Protein AF-0000000084977795 (afdb_homodimer)

Foldseek 3Di:
DPPVVVLVVLVVVLVVLLVVLLVLLVVLLVQLVVCLVVLPLVSLVVSLVCLVVSVVSLVVSLVSLVVSVVSDVDDPVSVVVSVVSNVSSVVSSVSSVVSSVSSVCSNVVNVVVPVPPPPDD/DPPVVVLVVLVVVLVVLLVVLLVLLVVLLVQLVVCLVVLPLVSLVVSLVCLVVSVVSLVVSLVSLVVSCVRPVDDPVSVVVSVVSNVSSVVSSVSSVVSSVSSVC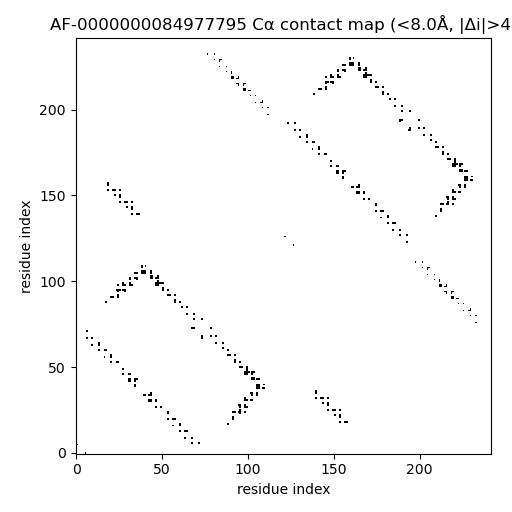SNVVNVVVPVPPPPDD

Nearest PDB structures (foldseek):
  1t72-assembly1_A  TM=9.641E-01  e=7.484E-04  Aquifex aeolicus
  4q25-assembly1_B  TM=9.242E-01  e=4.588E-03  Pseudomonas aeruginosa PAO1
  1sum-assembly1_B  TM=9.413E-01  e=5.057E-02  Thermotoga maritima
  9had-assembly1_A  TM=7.889E-01  e=2.115E+00  Dermatophagoides farinae
  5yny-assembly1_A  TM=8.334E-01  e=3.072E+00  Dermatophagoides farinae

Secondary structure (DSSP, 8-state):
--HHHHHHHHHHHHHHHHHHHHHHHHHHHHHHHHHHHHT-HHHHHHHHHTHHHHHHHHHHHHHHHHHHHHHS---HHHHHHHHHHHHHHHHHHHHHHHHHHHHHHHHHHHHHHHHT-----/--HHHHHHHHHHHHHHHHHHHHHHHHHHHHHHHHHHHHT-HHHHHHHHHTHHHHHHHHHHHHHHHHHHHHHH---HHHHHHHHHHHHHHHHHHHHHHHHHHHHHHHHHHHHHHHHT-----

Radius of gyration: 21.82 Å; Cα contacts (8 Å, |Δi|>4): 255; chains: 2; bounding box: 23×74×70 Å

Structure (mmCIF, N/CA/C/O backbone):
data_AF-0000000084977795-model_v1
#
loop_
_entity.id
_entity.type
_entity.pdbx_description
1 polymer 'PhoU family protein'
#
loop_
_atom_site.group_PDB
_atom_site.id
_atom_site.type_symbol
_atom_site.label_atom_id
_atom_site.label_alt_id
_atom_site.label_comp_id
_atom_site.label_asym_id
_atom_site.label_entity_id
_atom_site.label_seq_id
_atom_site.pdbx_PDB_ins_code
_atom_site.Cartn_x
_atom_site.Cartn_y
_atom_site.Cartn_z
_atom_site.occupancy
_atom_site.B_iso_or_equiv
_atom_site.auth_seq_id
_atom_site.auth_comp_id
_atom_site.auth_asym_id
_atom_site.auth_atom_id
_atom_site.pdbx_PDB_model_num
ATOM 1 N N . MET A 1 1 ? -8.992 37.281 10.742 1 51.5 1 MET A N 1
ATOM 2 C CA . MET A 1 1 ? -8.781 36.031 11.445 1 51.5 1 MET A CA 1
ATOM 3 C C . MET A 1 1 ? -7.387 35.969 12.062 1 51.5 1 MET A C 1
ATOM 5 O O . MET A 1 1 ? -6.406 36.375 11.43 1 51.5 1 MET A O 1
ATOM 9 N N 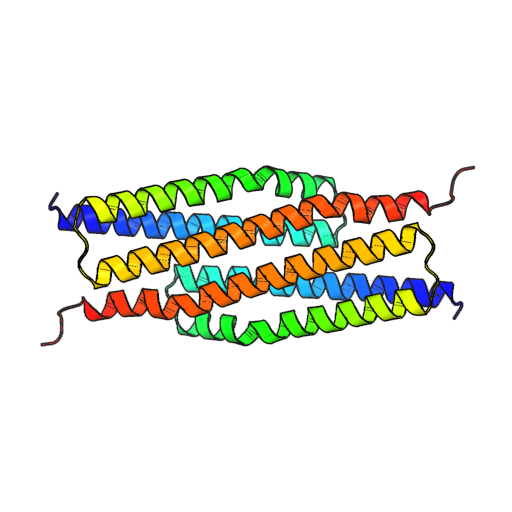. SER A 1 2 ? -7.258 35.781 13.305 1 62 2 SER A N 1
ATOM 10 C CA . SER A 1 2 ? -5.938 35.812 13.93 1 62 2 SER A CA 1
ATOM 11 C C . SER A 1 2 ? -5.004 34.781 13.312 1 62 2 SER A C 1
ATOM 13 O O . SER A 1 2 ? -5.461 33.812 12.711 1 62 2 SER A O 1
ATOM 15 N N . ASN A 1 3 ? -3.746 35.125 13.148 1 66.31 3 ASN A N 1
ATOM 16 C CA . ASN A 1 3 ? -2.689 34.281 12.602 1 66.31 3 ASN A CA 1
ATOM 17 C C . ASN A 1 3 ? -2.783 32.844 13.133 1 66.31 3 ASN A C 1
ATOM 19 O O . ASN A 1 3 ? -2.549 31.891 12.391 1 66.31 3 ASN A O 1
ATOM 23 N N . ARG A 1 4 ? -3.305 32.719 14.344 1 69.5 4 ARG A N 1
ATOM 24 C CA . ARG A 1 4 ? -3.418 31.406 14.977 1 69.5 4 ARG A CA 1
ATOM 25 C C . ARG A 1 4 ? -4.625 30.656 14.453 1 69.5 4 ARG A C 1
ATOM 27 O O . ARG A 1 4 ? -4.559 29.438 14.242 1 69.5 4 ARG A O 1
ATOM 34 N N . THR A 1 5 ? -5.668 31.484 14.164 1 76.75 5 THR A N 1
ATOM 35 C CA . THR A 1 5 ? -6.887 30.875 13.656 1 76.75 5 THR A CA 1
ATOM 36 C C . THR A 1 5 ? -6.672 30.328 12.25 1 76.75 5 THR A C 1
ATOM 38 O O . THR A 1 5 ? -7.133 29.234 11.93 1 76.75 5 THR A O 1
ATOM 41 N N . GLN A 1 6 ? -5.938 31.125 11.484 1 79.75 6 GLN A N 1
ATOM 42 C CA . GLN A 1 6 ? -5.66 30.672 10.125 1 79.75 6 GLN A CA 1
ATOM 43 C C . GLN A 1 6 ? -4.77 29.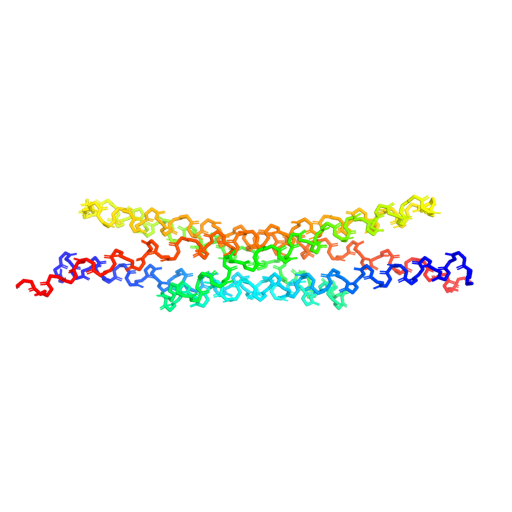438 10.133 1 79.75 6 GLN A C 1
ATOM 45 O O . GLN A 1 6 ? -4.969 28.516 9.328 1 79.75 6 GLN A O 1
ATOM 50 N N . TYR A 1 7 ? -3.859 29.469 11.047 1 79.5 7 TYR A N 1
ATOM 51 C CA . TYR A 1 7 ? -2.961 28.328 11.188 1 79.5 7 TYR A CA 1
ATOM 52 C C . TYR A 1 7 ? -3.734 27.062 11.539 1 79.5 7 TYR A C 1
ATOM 54 O O . TYR A 1 7 ? -3.518 26.016 10.938 1 79.5 7 TYR A O 1
ATOM 62 N N . GLU A 1 8 ? -4.668 27.234 12.453 1 79.38 8 GLU A N 1
ATOM 63 C CA . GLU A 1 8 ? -5.484 26.109 12.875 1 79.38 8 GLU A CA 1
ATOM 64 C C . GLU A 1 8 ? -6.359 25.594 11.727 1 79.38 8 GLU A C 1
ATOM 66 O O . GLU A 1 8 ? -6.566 24.391 11.586 1 79.38 8 GLU A O 1
ATOM 71 N N . ASN A 1 9 ? -6.828 26.531 10.984 1 86.25 9 ASN A N 1
ATOM 72 C CA . ASN A 1 9 ? -7.621 26.172 9.812 1 86.25 9 ASN A CA 1
ATOM 73 C C . ASN A 1 9 ? -6.773 25.438 8.773 1 86.25 9 ASN A C 1
ATOM 75 O O . ASN A 1 9 ? -7.227 24.484 8.156 1 86.25 9 ASN A O 1
ATOM 79 N N . ASP A 1 10 ? -5.559 25.906 8.609 1 84.62 10 ASP A N 1
ATOM 80 C CA . ASP A 1 10 ? -4.641 25.297 7.656 1 84.62 10 ASP A CA 1
ATOM 81 C C . ASP A 1 10 ? -4.27 23.875 8.094 1 84.62 10 ASP A C 1
ATOM 83 O O . ASP A 1 10 ? -4.172 22.969 7.258 1 84.62 10 ASP A O 1
ATOM 87 N N . LEU A 1 11 ? -4.133 23.719 9.352 1 80.88 11 LEU A N 1
ATOM 88 C CA . LEU A 1 11 ? -3.818 22.406 9.898 1 80.88 11 LEU A CA 1
ATOM 89 C C . LEU A 1 11 ? -4.988 21.438 9.711 1 80.88 11 LEU A C 1
ATOM 91 O O . LEU A 1 11 ? -4.789 20.266 9.383 1 80.88 11 LEU A O 1
ATOM 95 N N . ALA A 1 12 ? -6.145 21.953 9.953 1 84.62 12 ALA A N 1
ATOM 96 C CA . ALA A 1 12 ? -7.348 21.141 9.766 1 84.62 12 ALA A CA 1
ATOM 97 C C . ALA A 1 12 ? -7.512 20.719 8.312 1 84.62 12 ALA A C 1
ATOM 99 O O . ALA A 1 12 ? -7.883 19.578 8.023 1 84.62 12 ALA A O 1
ATOM 100 N N . ALA A 1 13 ? -7.254 21.641 7.441 1 88.75 13 ALA A N 1
ATOM 101 C CA . ALA A 1 13 ? -7.332 21.344 6.012 1 88.75 13 ALA A CA 1
ATOM 102 C C . ALA A 1 13 ? -6.297 20.297 5.605 1 88.75 13 ALA A C 1
ATOM 104 O O . ALA A 1 13 ? -6.578 19.438 4.773 1 88.75 13 ALA A O 1
ATOM 105 N N . LEU A 1 14 ? -5.141 20.406 6.199 1 88.31 14 LEU A N 1
ATOM 106 C CA . LEU A 1 14 ? -4.082 19.422 5.945 1 88.31 14 LEU A CA 1
ATOM 107 C C . LEU A 1 14 ? -4.508 18.031 6.398 1 88.31 14 LEU A C 1
ATOM 109 O O . LEU A 1 14 ? -4.312 17.062 5.676 1 88.31 14 LEU A O 1
ATOM 113 N N . LYS A 1 15 ? -5.09 17.953 7.516 1 85.56 15 LYS A N 1
ATOM 114 C CA . LYS A 1 15 ? -5.582 16.672 8.039 1 85.56 15 LYS A CA 1
ATOM 115 C C . LYS A 1 15 ? -6.645 16.078 7.121 1 85.56 15 LYS A C 1
ATOM 117 O O . LYS A 1 15 ? -6.633 14.875 6.859 1 85.56 15 LYS A O 1
ATOM 122 N N . THR A 1 16 ? -7.547 16.906 6.664 1 90.88 16 THR A N 1
ATOM 123 C CA . THR A 1 16 ? -8.602 16.453 5.766 1 90.88 16 THR A CA 1
ATOM 124 C C . THR A 1 16 ? -8.016 15.93 4.457 1 90.88 16 THR A C 1
ATOM 126 O O . THR A 1 16 ? -8.414 14.867 3.975 1 90.88 16 THR A O 1
ATOM 129 N N . ALA A 1 17 ? -7.094 16.625 3.943 1 93.06 17 ALA A N 1
ATOM 130 C CA . ALA A 1 17 ? -6.453 16.234 2.691 1 93.06 17 ALA A CA 1
ATOM 131 C C . ALA A 1 17 ? -5.719 14.906 2.846 1 93.06 17 ALA A C 1
ATOM 133 O O . ALA A 1 17 ? -5.793 14.047 1.97 1 93.06 17 ALA A O 1
ATOM 134 N N . LEU A 1 18 ? -5.031 14.781 3.955 1 92.06 18 LEU A N 1
ATOM 135 C CA . LEU A 1 18 ? -4.309 13.547 4.227 1 92.06 18 LEU A CA 1
ATOM 136 C C . LEU A 1 18 ? -5.266 12.367 4.348 1 92.06 18 LEU A C 1
ATOM 138 O O . LEU A 1 18 ? -5 11.289 3.818 1 92.06 18 LEU A O 1
ATOM 142 N N . THR A 1 19 ? -6.355 12.555 5.027 1 90.88 19 THR A N 1
ATOM 143 C CA . THR A 1 19 ? -7.363 11.516 5.191 1 90.88 19 THR A CA 1
ATOM 144 C C . THR A 1 19 ? -7.934 11.102 3.836 1 90.88 19 THR A C 1
ATOM 146 O O . THR A 1 19 ? -8.094 9.914 3.562 1 90.88 19 THR A O 1
ATOM 149 N N . GLU A 1 20 ? -8.227 12.047 3.027 1 93.88 20 GLU A N 1
ATOM 150 C CA . GLU A 1 20 ? -8.75 11.766 1.692 1 93.88 20 GLU A CA 1
ATOM 151 C C . GLU A 1 20 ? -7.73 10.992 0.857 1 93.88 2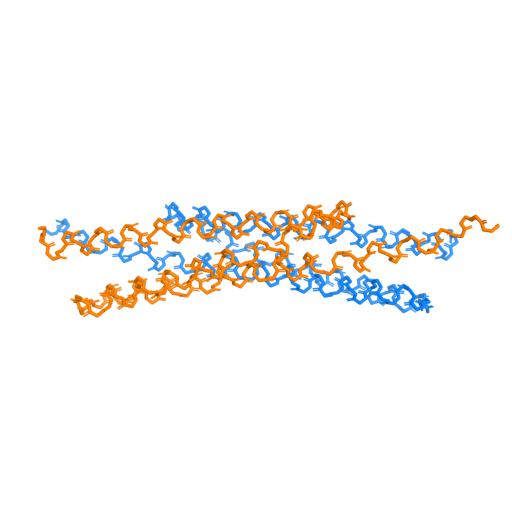0 GLU A C 1
ATOM 153 O O . GLU A 1 20 ? -8.086 10.055 0.145 1 93.88 20 GLU A O 1
ATOM 158 N N . MET A 1 21 ? -6.492 11.383 0.9 1 94.75 21 MET A N 1
ATOM 159 C CA . MET A 1 21 ? -5.422 10.688 0.19 1 94.75 21 MET A CA 1
ATOM 160 C C . MET A 1 21 ? -5.312 9.242 0.66 1 94.75 21 MET A C 1
ATOM 162 O O . MET A 1 21 ? -5.188 8.328 -0.157 1 94.75 21 MET A O 1
ATOM 166 N N . GLY A 1 22 ? -5.324 9.125 2.008 1 93.69 22 GLY A N 1
ATOM 167 C CA . GLY A 1 22 ? -5.273 7.789 2.576 1 93.69 22 GLY A CA 1
ATOM 168 C C . GLY A 1 22 ? -6.402 6.895 2.098 1 93.69 22 GLY A C 1
ATOM 169 O O . GLY A 1 22 ? -6.18 5.723 1.775 1 93.69 22 GLY A O 1
ATOM 170 N N . GLN A 1 23 ? -7.594 7.43 2.033 1 92.94 23 GLN A N 1
ATOM 171 C CA . GLN A 1 23 ? -8.742 6.676 1.545 1 92.94 23 GLN A CA 1
ATOM 172 C C . GLN A 1 23 ? -8.578 6.309 0.073 1 92.94 23 GLN A C 1
ATOM 174 O O . GLN A 1 23 ? -8.914 5.199 -0.339 1 92.94 23 GLN A O 1
ATOM 179 N N . SER A 1 24 ? -8.102 7.234 -0.653 1 93.94 24 SER A N 1
ATOM 180 C CA . SER A 1 24 ? -7.863 6.973 -2.068 1 93.94 24 SER A CA 1
ATOM 181 C C . SER A 1 24 ? -6.859 5.84 -2.256 1 93.94 24 SER A C 1
ATOM 183 O O . SER A 1 24 ? -7.039 4.98 -3.123 1 93.94 24 SER A O 1
ATOM 185 N N . ALA A 1 25 ? -5.809 5.84 -1.468 1 94.75 25 ALA A N 1
ATOM 186 C CA . ALA A 1 25 ? -4.801 4.785 -1.548 1 94.75 25 ALA A CA 1
ATOM 187 C C . ALA A 1 25 ? -5.383 3.439 -1.13 1 94.75 25 ALA A C 1
ATOM 189 O O . ALA A 1 25 ? -5.129 2.418 -1.775 1 94.75 25 ALA A O 1
ATOM 190 N N . ALA A 1 26 ? -6.137 3.428 -0.052 1 94.19 26 ALA A N 1
ATOM 191 C CA . ALA A 1 26 ? -6.793 2.201 0.392 1 94.19 26 ALA A CA 1
ATOM 192 C C . ALA A 1 26 ? -7.711 1.646 -0.693 1 94.19 26 ALA A C 1
ATOM 194 O O . ALA A 1 26 ? -7.719 0.44 -0.952 1 94.19 26 ALA A O 1
ATOM 195 N N . ASP A 1 27 ? -8.469 2.527 -1.305 1 94.06 27 ASP A N 1
ATOM 196 C CA . ASP A 1 27 ? -9.359 2.133 -2.391 1 94.06 27 ASP A CA 1
ATOM 197 C C . ASP A 1 27 ? -8.57 1.539 -3.557 1 94.06 27 ASP A C 1
ATOM 199 O O . ASP A 1 27 ? -8.992 0.548 -4.156 1 94.06 27 ASP A O 1
ATOM 203 N N . ALA A 1 28 ? -7.488 2.197 -3.914 1 94.75 28 ALA A N 1
ATOM 204 C CA . ALA A 1 28 ? -6.648 1.724 -5.012 1 94.75 28 ALA A CA 1
ATOM 205 C C . ALA A 1 28 ? -6.125 0.317 -4.734 1 94.75 28 ALA A C 1
ATOM 207 O O . ALA A 1 28 ? -6.129 -0.54 -5.621 1 94.75 28 ALA A O 1
ATOM 208 N N . VAL A 1 29 ? -5.699 0.095 -3.49 1 95.62 29 VAL A N 1
ATOM 209 C CA . VAL A 1 29 ? -5.191 -1.218 -3.107 1 95.62 29 VAL A CA 1
ATOM 210 C C . VAL A 1 29 ? -6.312 -2.25 -3.189 1 95.62 29 VAL A C 1
ATOM 212 O O . VAL A 1 29 ? -6.129 -3.33 -3.756 1 95.62 29 VAL A O 1
ATOM 215 N N . GLU A 1 30 ? -7.414 -1.918 -2.67 1 94.44 30 GLU A N 1
ATOM 216 C CA . GLU A 1 30 ? -8.555 -2.826 -2.713 1 94.44 30 GLU A CA 1
ATOM 217 C C . GLU A 1 30 ? -8.938 -3.164 -4.148 1 94.44 30 GLU A C 1
ATOM 219 O O . GLU A 1 30 ? -9.156 -4.332 -4.484 1 94.44 30 GLU A O 1
ATOM 224 N N . ALA A 1 31 ? -9.016 -2.174 -4.941 1 94.75 31 ALA A N 1
ATOM 225 C CA . ALA A 1 31 ? -9.383 -2.363 -6.344 1 94.75 31 ALA A CA 1
ATOM 226 C C . ALA A 1 31 ? -8.344 -3.219 -7.066 1 94.75 31 ALA A C 1
ATOM 228 O O . ALA A 1 31 ? -8.695 -4.102 -7.855 1 94.75 31 ALA A O 1
ATOM 229 N N . ALA A 1 32 ? -7.066 -2.924 -6.832 1 95 32 ALA A N 1
ATOM 230 C CA . ALA A 1 32 ? -5.992 -3.691 -7.453 1 95 32 ALA A CA 1
ATOM 231 C C . ALA A 1 32 ? -6.047 -5.156 -7.031 1 95 32 ALA A C 1
ATOM 233 O O . ALA A 1 32 ? -5.918 -6.055 -7.867 1 95 32 ALA A O 1
ATOM 234 N N . MET A 1 33 ? -6.285 -5.375 -5.773 1 92.62 33 MET A N 1
ATOM 235 C CA . MET A 1 33 ? -6.348 -6.746 -5.266 1 92.62 33 MET A CA 1
ATOM 236 C C . MET A 1 33 ? -7.57 -7.473 -5.812 1 92.62 33 MET A C 1
ATOM 238 O O . MET A 1 33 ? -7.496 -8.664 -6.133 1 92.62 33 MET A O 1
ATOM 242 N N . GLU A 1 34 ? -8.664 -6.805 -5.848 1 92.75 34 GLU A N 1
ATOM 243 C CA . GL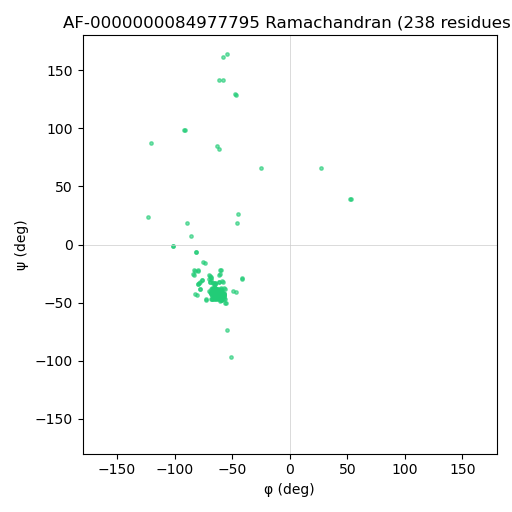U A 1 34 ? -9.859 -7.402 -6.441 1 92.75 34 GLU A CA 1
ATOM 244 C C . GLU A 1 34 ? -9.625 -7.766 -7.902 1 92.75 34 GLU A C 1
ATOM 246 O O . GLU A 1 34 ? -10.008 -8.852 -8.344 1 92.75 34 GLU A O 1
ATOM 251 N N . ALA A 1 35 ? -9.039 -6.812 -8.625 1 92.69 35 ALA A N 1
ATOM 252 C CA . ALA A 1 35 ? -8.719 -7.07 -10.023 1 92.69 35 ALA A CA 1
ATOM 253 C C . ALA A 1 35 ? -7.785 -8.266 -10.164 1 92.69 35 ALA A C 1
ATOM 255 O O . ALA A 1 35 ? -7.93 -9.07 -11.086 1 92.69 35 ALA A O 1
ATOM 256 N N . LEU A 1 36 ? -6.848 -8.375 -9.297 1 87.56 36 LEU A N 1
ATOM 257 C CA . LEU A 1 36 ? -5.914 -9.5 -9.281 1 87.56 36 LEU A CA 1
ATOM 258 C C . LEU A 1 36 ? -6.645 -10.812 -9.039 1 87.56 36 LEU A C 1
ATOM 260 O O . LEU A 1 36 ? -6.43 -11.789 -9.766 1 87.56 36 LEU A O 1
ATOM 264 N N . CYS A 1 37 ? -7.535 -10.844 -8.047 1 84.5 37 CYS A N 1
ATOM 265 C CA . CYS A 1 37 ? -8.266 -12.047 -7.66 1 84.5 37 CYS A CA 1
ATOM 266 C C . CYS A 1 37 ? -9.195 -12.5 -8.773 1 84.5 37 CYS A C 1
ATOM 268 O O . CYS A 1 37 ? -9.383 -13.703 -8.984 1 84.5 37 CYS A O 1
ATOM 270 N N . THR A 1 38 ? -9.711 -11.57 -9.5 1 87.12 38 THR A N 1
ATOM 271 C CA . THR A 1 38 ? -10.695 -11.898 -10.523 1 87.12 38 THR A CA 1
ATOM 272 C C . THR A 1 38 ? -10.055 -11.914 -11.914 1 87.12 38 THR A C 1
ATOM 274 O O . THR A 1 38 ? -10.734 -12.141 -12.914 1 87.12 38 THR A O 1
ATOM 277 N N . ALA A 1 39 ? -8.797 -11.625 -11.992 1 84.31 39 ALA A N 1
ATOM 278 C CA . ALA A 1 39 ? -8.078 -11.547 -13.258 1 84.31 39 ALA A CA 1
ATOM 279 C C . ALA A 1 39 ? -8.789 -10.609 -14.234 1 84.31 39 ALA A C 1
ATOM 281 O O . ALA A 1 39 ? -8.969 -10.953 -15.406 1 84.31 39 ALA A O 1
ATOM 282 N N . ASP A 1 40 ? -9.273 -9.594 -13.742 1 89.25 40 ASP A N 1
ATOM 283 C CA . ASP A 1 40 ? -10.008 -8.602 -14.523 1 89.25 40 ASP A CA 1
ATOM 284 C C . ASP A 1 40 ? -9.078 -7.512 -15.047 1 89.25 40 ASP A C 1
ATOM 286 O O . ASP A 1 40 ? -8.82 -6.523 -14.352 1 89.25 40 ASP A O 1
ATOM 290 N N . ALA A 1 41 ? -8.68 -7.676 -16.312 1 88.94 41 ALA A N 1
ATOM 291 C CA . ALA A 1 41 ? -7.719 -6.758 -16.906 1 88.94 41 ALA A CA 1
ATOM 292 C C . ALA A 1 41 ? -8.312 -5.359 -17.062 1 88.94 41 ALA A C 1
ATOM 294 O O . ALA A 1 41 ? -7.594 -4.359 -16.938 1 88.94 41 ALA A O 1
ATOM 295 N N . GLU A 1 42 ? -9.57 -5.289 -17.312 1 90.69 42 GLU A N 1
ATOM 296 C CA . GLU A 1 42 ? -10.219 -3.988 -17.453 1 90.69 42 GLU A CA 1
ATOM 297 C C . GLU A 1 42 ? -10.25 -3.232 -16.141 1 90.69 42 GLU A C 1
ATOM 299 O O . GLU A 1 42 ? -9.922 -2.045 -16.078 1 90.69 42 GLU A O 1
ATOM 304 N N . ALA A 1 43 ? -10.648 -3.957 -15.086 1 90.38 43 ALA A N 1
ATOM 305 C CA . ALA A 1 43 ? -10.625 -3.348 -13.758 1 90.38 43 ALA A CA 1
ATOM 306 C C . ALA A 1 43 ? -9.211 -2.912 -13.383 1 90.38 43 ALA A C 1
ATOM 308 O O . ALA A 1 43 ? -9.016 -1.854 -12.773 1 90.38 43 ALA A O 1
ATOM 309 N N . ALA A 1 44 ? -8.242 -3.68 -13.75 1 92.62 44 ALA A N 1
ATOM 310 C CA . ALA A 1 44 ? -6.844 -3.363 -13.477 1 92.62 44 ALA A CA 1
ATOM 311 C C . ALA A 1 44 ? -6.422 -2.076 -14.18 1 92.62 44 ALA A C 1
ATOM 313 O O . ALA A 1 44 ? -5.715 -1.246 -13.602 1 92.62 44 ALA A O 1
ATOM 314 N N . ALA A 1 45 ? -6.883 -1.946 -15.391 1 91.12 45 ALA A N 1
ATOM 315 C CA . ALA A 1 45 ? -6.551 -0.753 -16.172 1 91.12 45 ALA A CA 1
ATOM 316 C C . ALA A 1 45 ? -7.098 0.505 -15.5 1 91.12 45 ALA A C 1
ATOM 318 O O . ALA A 1 45 ? -6.434 1.543 -15.477 1 91.12 45 ALA A O 1
ATOM 319 N N . ALA A 1 46 ? -8.242 0.409 -14.984 1 90.69 46 ALA A N 1
ATOM 320 C CA . ALA A 1 46 ? -8.859 1.539 -14.289 1 90.69 46 ALA A CA 1
ATOM 321 C C . ALA A 1 46 ? -8.039 1.946 -13.07 1 90.69 46 ALA A C 1
ATOM 323 O O . ALA A 1 46 ? -7.863 3.137 -12.797 1 90.69 46 ALA A O 1
ATOM 324 N N . VAL A 1 47 ? -7.562 0.958 -12.352 1 91.19 47 VAL A N 1
ATOM 325 C CA . VAL A 1 47 ? -6.742 1.22 -11.172 1 91.19 47 VAL A CA 1
ATOM 326 C C . VAL A 1 47 ? -5.438 1.893 -11.586 1 91.19 47 VAL A C 1
ATOM 328 O O . VAL A 1 47 ? -5.02 2.881 -10.977 1 91.19 47 VAL A O 1
ATOM 331 N N . ALA A 1 48 ? -4.793 1.397 -12.578 1 90.06 48 ALA A N 1
ATOM 332 C CA . ALA A 1 48 ? -3.51 1.91 -13.055 1 90.06 48 ALA A CA 1
ATOM 333 C C . ALA A 1 48 ? -3.639 3.355 -13.531 1 90.06 48 ALA A C 1
ATOM 335 O O . ALA A 1 48 ? -2.727 4.16 -13.336 1 90.06 48 ALA A O 1
ATOM 336 N N . GLN A 1 49 ? -4.73 3.688 -14.039 1 84.5 49 GLN A N 1
ATOM 337 C CA . GLN A 1 49 ? -4.965 5.023 -14.57 1 84.5 49 GLN A CA 1
ATOM 338 C C . GLN A 1 49 ? -5.281 6.016 -13.453 1 84.5 49 GLN A C 1
ATOM 340 O O . GLN A 1 49 ? -5.113 7.227 -13.625 1 84.5 49 GLN A O 1
ATOM 345 N N . GLY A 1 50 ? -5.75 5.566 -12.266 1 77.62 50 GLY A N 1
ATOM 346 C CA . GLY A 1 50 ? -6.117 6.422 -11.148 1 77.62 50 GLY A CA 1
ATOM 347 C C . GLY A 1 50 ? -4.922 6.863 -10.32 1 77.62 50 GLY A C 1
ATOM 348 O O . GLY A 1 50 ? -5.066 7.66 -9.391 1 77.62 50 GLY A O 1
ATOM 349 N N . ASP A 1 51 ? -3.695 6.336 -10.602 1 79.62 51 ASP A N 1
ATOM 350 C CA . ASP A 1 51 ? -2.484 6.629 -9.844 1 79.62 51 ASP A CA 1
ATOM 351 C C . ASP A 1 51 ? -2.156 8.117 -9.891 1 79.62 51 ASP A C 1
ATOM 353 O O . ASP A 1 51 ? -1.681 8.688 -8.898 1 79.62 51 ASP A O 1
ATOM 357 N N . GLY A 1 52 ? -2.65 8.812 -10.875 1 88.38 52 GLY A N 1
ATOM 358 C CA . GLY A 1 52 ? -2.385 10.242 -11.008 1 88.38 52 GLY A CA 1
ATOM 359 C C . GLY A 1 52 ? -3.049 11.07 -9.922 1 88.38 52 GLY A C 1
ATOM 360 O O . GLY A 1 52 ? -2.488 12.07 -9.477 1 88.38 52 GLY A O 1
ATOM 361 N N . ARG A 1 53 ? -4.125 10.633 -9.453 1 91.06 53 ARG A N 1
ATOM 362 C CA . ARG A 1 53 ? -4.871 11.352 -8.43 1 91.06 53 ARG A CA 1
ATOM 363 C C . ARG A 1 53 ? -4.105 11.391 -7.113 1 91.06 53 ARG A C 1
ATOM 365 O O . ARG A 1 53 ? -3.979 12.445 -6.488 1 91.06 53 ARG A O 1
ATOM 372 N N . ILE A 1 54 ? -3.586 10.289 -6.691 1 94.44 54 ILE A N 1
ATOM 373 C CA . ILE A 1 54 ? -2.852 10.203 -5.434 1 94.44 54 ILE A CA 1
ATOM 374 C C . ILE A 1 54 ? -1.578 11.039 -5.516 1 94.44 54 ILE A C 1
ATOM 376 O O . ILE A 1 54 ? -1.221 11.734 -4.562 1 94.44 54 ILE A O 1
ATOM 380 N N . ASN A 1 55 ? -0.922 11.055 -6.66 1 94.31 55 ASN A N 1
ATOM 381 C CA . ASN A 1 55 ? 0.263 11.875 -6.883 1 94.31 55 ASN A CA 1
ATOM 382 C C . ASN A 1 55 ? -0.057 13.359 -6.766 1 94.31 55 ASN A C 1
ATOM 384 O O . ASN A 1 55 ? 0.714 14.125 -6.18 1 94.31 55 ASN A O 1
ATOM 388 N N . ASN A 1 56 ? -1.157 13.711 -7.297 1 95.31 56 ASN A N 1
ATOM 389 C CA . ASN A 1 56 ? -1.581 15.102 -7.211 1 95.31 56 ASN A CA 1
ATOM 390 C C . ASN A 1 56 ? -1.901 15.508 -5.773 1 95.31 56 ASN A C 1
ATOM 392 O O . ASN A 1 56 ? -1.569 16.609 -5.344 1 95.31 56 ASN A O 1
ATOM 396 N N . MET A 1 57 ? -2.539 14.609 -5.09 1 95.31 57 MET A N 1
ATOM 397 C CA . MET A 1 57 ? -2.848 14.867 -3.688 1 95.31 57 MET A CA 1
ATOM 398 C C . MET A 1 57 ? -1.571 15.023 -2.869 1 95.31 57 MET A C 1
ATOM 400 O O . MET A 1 57 ? -1.494 15.883 -1.989 1 95.31 57 MET A O 1
ATOM 404 N N . GLU A 1 58 ? -0.556 14.18 -3.143 1 96.25 58 GLU A N 1
ATOM 405 C CA . GLU A 1 58 ? 0.735 14.305 -2.475 1 96.25 58 GLU A CA 1
ATOM 406 C C . GLU A 1 58 ? 1.337 15.688 -2.688 1 96.25 58 GLU A C 1
ATOM 408 O O . GLU A 1 58 ? 1.768 16.344 -1.733 1 96.25 58 GLU A O 1
ATOM 413 N N . ARG A 1 59 ? 1.322 16.156 -3.906 1 95.56 59 ARG A N 1
ATOM 414 C CA . ARG A 1 59 ? 1.887 17.469 -4.238 1 95.56 59 ARG A CA 1
ATOM 415 C C . ARG A 1 59 ? 1.139 18.578 -3.525 1 95.56 59 ARG A C 1
ATOM 417 O O . ARG A 1 59 ? 1.755 19.516 -3.004 1 95.56 59 ARG A O 1
ATOM 424 N N . ASP A 1 60 ? -0.152 18.484 -3.57 1 96.06 60 ASP A N 1
ATOM 425 C CA . ASP A 1 60 ? -0.976 19.484 -2.9 1 96.06 60 ASP A CA 1
ATOM 426 C C . ASP A 1 60 ? -0.665 19.547 -1.407 1 96.06 60 ASP A C 1
ATOM 428 O O . ASP A 1 60 ? -0.482 20.625 -0.849 1 96.06 60 ASP A O 1
ATOM 432 N N . ILE A 1 61 ? -0.604 18.406 -0.763 1 95.81 61 ILE A N 1
ATOM 433 C CA . ILE A 1 61 ? -0.337 18.344 0.67 1 95.81 61 ILE A CA 1
ATOM 434 C C . ILE A 1 61 ? 1.065 18.875 0.96 1 95.81 61 ILE A C 1
ATOM 436 O O . ILE A 1 61 ? 1.269 19.609 1.926 1 95.81 61 ILE A O 1
ATOM 440 N N . GLU A 1 62 ? 2.023 18.5 0.155 1 94.69 62 GLU A N 1
ATOM 441 C CA . GLU A 1 62 ? 3.385 19 0.314 1 94.69 62 GLU A CA 1
ATOM 442 C C . GLU A 1 62 ? 3.422 20.531 0.222 1 94.69 62 GLU A C 1
ATOM 444 O O . GLU A 1 62 ? 4.113 21.188 1.005 1 94.69 62 GLU A O 1
ATOM 449 N N . HIS A 1 63 ? 2.67 21.047 -0.719 1 94.25 63 HIS A N 1
ATOM 450 C CA . HIS A 1 63 ? 2.59 22.5 -0.884 1 94.25 63 HIS A CA 1
ATOM 451 C C . HIS A 1 63 ? 1.983 23.156 0.349 1 94.25 63 HIS A C 1
ATOM 453 O O . HIS A 1 63 ? 2.492 24.172 0.827 1 94.25 63 HIS A O 1
ATOM 459 N N . ARG A 1 64 ? 0.935 22.594 0.824 1 91.75 64 ARG A N 1
ATOM 460 C CA . ARG A 1 64 ? 0.287 23.109 2.021 1 91.75 64 ARG A CA 1
ATOM 461 C C . ARG A 1 64 ? 1.24 23.094 3.213 1 91.75 64 ARG A C 1
ATOM 463 O O . ARG A 1 64 ? 1.286 24.047 3.994 1 91.75 64 ARG A O 1
ATOM 470 N N . CYS A 1 65 ? 1.959 22 3.389 1 90.25 65 CYS A N 1
ATOM 471 C CA . CYS A 1 65 ? 2.924 21.891 4.477 1 90.25 65 CYS A CA 1
ATOM 472 C C . CYS A 1 65 ? 4.012 22.953 4.352 1 90.25 65 CYS A C 1
ATOM 474 O O . CYS A 1 65 ? 4.371 23.594 5.34 1 90.25 65 CYS A O 1
ATOM 476 N N . MET A 1 66 ? 4.508 23.172 3.156 1 89.06 66 MET A N 1
ATOM 477 C CA . MET A 1 66 ? 5.539 24.172 2.914 1 89.06 66 MET A CA 1
ATOM 478 C C . MET A 1 66 ? 5.02 25.578 3.227 1 89.06 66 MET A C 1
ATOM 480 O O . MET A 1 66 ? 5.734 26.391 3.814 1 89.06 66 MET A O 1
ATOM 484 N N . THR A 1 67 ? 3.832 25.875 2.83 1 87.5 67 THR A N 1
ATOM 485 C CA . THR A 1 67 ? 3.217 27.172 3.088 1 87.5 67 THR A CA 1
ATOM 486 C C . THR A 1 67 ? 3.068 27.406 4.586 1 87.5 67 THR A C 1
ATOM 488 O O . THR A 1 67 ? 3.326 28.516 5.074 1 87.5 67 THR A O 1
ATOM 491 N N . LEU A 1 68 ? 2.607 26.375 5.301 1 84.88 68 LEU A N 1
ATOM 492 C CA . LEU A 1 68 ? 2.48 26.469 6.75 1 84.88 68 LEU A CA 1
ATOM 493 C C . LEU A 1 68 ? 3.832 26.766 7.398 1 84.88 68 LEU A C 1
ATOM 495 O O . LEU A 1 68 ? 3.918 27.562 8.328 1 84.88 68 LEU A O 1
ATOM 499 N N . LEU A 1 69 ? 4.855 26.125 6.926 1 83.62 69 LEU A N 1
ATOM 500 C CA . LEU A 1 69 ? 6.199 26.312 7.453 1 83.62 69 LEU A CA 1
ATOM 501 C C . LEU A 1 69 ? 6.699 27.734 7.191 1 83.62 69 LEU A C 1
ATOM 503 O O . LEU A 1 69 ? 7.332 28.344 8.055 1 83.62 69 LEU A O 1
ATOM 507 N N . LEU A 1 70 ? 6.406 28.312 6.121 1 80.44 70 LEU A N 1
ATOM 508 C CA . LEU A 1 70 ? 6.891 29.625 5.707 1 80.44 70 LEU A CA 1
ATOM 509 C C . LEU A 1 70 ? 6.121 30.734 6.414 1 80.44 70 LEU A C 1
ATOM 511 O O . LEU A 1 70 ? 6.688 31.781 6.73 1 80.44 70 LEU A O 1
ATOM 515 N N . ARG A 1 71 ? 4.887 30.453 6.648 1 77.06 71 ARG A N 1
ATOM 516 C CA . ARG A 1 71 ? 4.047 31.516 7.203 1 77.06 71 ARG A CA 1
ATOM 517 C C . ARG A 1 71 ? 4.254 31.641 8.711 1 77.06 71 ARG A C 1
ATOM 519 O O . ARG A 1 71 ? 4.098 32.719 9.273 1 77.06 71 ARG A O 1
ATOM 526 N N . GLN A 1 72 ? 4.305 30.453 9.359 1 66.75 72 GLN A N 1
ATOM 527 C CA . GLN A 1 72 ? 4.355 30.531 10.812 1 66.75 72 GLN A CA 1
ATOM 528 C C . GLN A 1 72 ? 5.617 29.875 11.359 1 66.75 72 GLN A C 1
ATOM 530 O O . GLN A 1 72 ? 6.047 28.828 10.859 1 66.75 72 GLN A O 1
ATOM 535 N N . GLN A 1 73 ? 6.715 30.609 11.461 1 66.38 73 GLN A N 1
ATOM 536 C CA . GLN A 1 73 ? 7.863 30.078 12.188 1 66.38 73 GLN A CA 1
ATOM 537 C C . GLN A 1 73 ? 7.43 29.047 13.219 1 66.38 73 GLN A C 1
ATOM 539 O O . GLN A 1 73 ? 7.281 29.375 14.406 1 66.38 73 GLN A O 1
ATOM 544 N N . PRO A 1 74 ? 6.941 28.016 12.672 1 64.31 74 PRO A N 1
ATOM 545 C CA . PRO A 1 74 ? 6.336 27.031 13.578 1 64.31 74 PRO A CA 1
ATOM 546 C C . PRO A 1 74 ? 7.23 26.719 14.773 1 64.31 74 PRO A C 1
ATOM 548 O O . PRO A 1 74 ? 8.453 26.719 14.656 1 64.31 74 PRO A O 1
ATOM 551 N N . VAL A 1 75 ? 6.605 26.812 15.852 1 66.69 75 VAL A N 1
ATOM 552 C CA . VAL A 1 75 ? 7.301 26.359 17.047 1 66.69 75 VAL A CA 1
ATOM 553 C C . VAL A 1 75 ? 7.699 24.891 16.891 1 66.69 75 VAL A C 1
ATOM 555 O O . VAL A 1 75 ? 7.27 24.219 15.938 1 66.69 75 VAL A O 1
ATOM 558 N N . ALA A 1 76 ? 8.57 24.484 17.641 1 63.19 76 ALA A N 1
ATOM 559 C CA . ALA A 1 76 ? 9.195 23.172 17.562 1 63.19 76 ALA A CA 1
ATOM 560 C C . ALA A 1 76 ? 8.148 22.078 17.406 1 63.19 76 ALA A C 1
ATOM 562 O O . ALA A 1 76 ? 8.289 21.188 16.562 1 63.19 76 ALA A O 1
ATOM 563 N N . GLY A 1 77 ? 7.008 22.125 18.094 1 69.75 77 GLY A N 1
ATOM 564 C CA . GLY A 1 77 ? 5.973 21.094 18.031 1 69.75 77 GLY A CA 1
ATOM 565 C C . GLY A 1 77 ? 5.254 21.047 16.703 1 69.75 77 GLY A C 1
ATOM 566 O O . GLY A 1 77 ? 4.98 19.969 16.172 1 69.75 77 GLY A O 1
ATOM 567 N N . ASP A 1 78 ? 5.145 22.25 16.094 1 73.56 78 ASP A N 1
ATOM 568 C CA . ASP A 1 78 ? 4.453 22.328 14.812 1 73.56 78 ASP A CA 1
ATOM 569 C C . ASP A 1 78 ? 5.332 21.797 13.688 1 73.56 78 ASP A C 1
ATOM 571 O O . ASP A 1 78 ? 4.84 21.141 12.766 1 73.56 78 ASP A O 1
ATOM 575 N N . LEU A 1 79 ? 6.629 21.969 13.875 1 78.25 79 LEU A N 1
ATOM 576 C CA . LEU A 1 79 ? 7.574 21.453 12.883 1 78.25 79 LEU A CA 1
ATOM 577 C C . LEU A 1 79 ? 7.57 19.938 12.875 1 78.25 79 LEU A C 1
ATOM 579 O O . LEU A 1 79 ? 7.59 19.312 11.805 1 78.25 79 LEU A O 1
ATOM 583 N N . ARG A 1 80 ? 7.57 19.422 14.078 1 79.75 80 ARG A N 1
ATOM 584 C CA . ARG A 1 80 ? 7.539 17.969 14.164 1 79.75 80 ARG A CA 1
ATOM 585 C C . ARG A 1 80 ? 6.262 17.406 13.555 1 79.75 80 ARG A C 1
ATOM 587 O O . ARG A 1 80 ? 6.293 16.391 12.844 1 79.75 80 ARG A O 1
ATOM 594 N N . ARG A 1 81 ? 5.176 18.016 13.727 1 81.88 81 ARG A N 1
ATOM 595 C CA . ARG A 1 81 ? 3.896 17.578 13.164 1 81.88 81 ARG A CA 1
ATOM 596 C C . ARG A 1 81 ? 3.92 17.641 11.641 1 81.88 81 ARG A C 1
ATOM 598 O O . ARG A 1 81 ? 3.438 16.719 10.969 1 81.88 81 ARG A O 1
ATOM 605 N N . ILE A 1 82 ? 4.473 18.734 11.18 1 84.25 82 ILE A N 1
ATOM 606 C CA . ILE A 1 82 ? 4.531 18.906 9.734 1 84.25 82 ILE A CA 1
ATOM 607 C C . ILE A 1 82 ? 5.469 17.859 9.125 1 84.25 82 ILE A C 1
ATOM 609 O O . ILE A 1 82 ? 5.145 17.234 8.109 1 84.25 82 ILE A O 1
ATOM 613 N N . SER A 1 83 ? 6.594 17.625 9.766 1 87.12 83 SER A N 1
ATOM 614 C CA . SER A 1 83 ? 7.551 16.641 9.273 1 87.12 83 SER A CA 1
ATOM 615 C C . SER A 1 83 ? 6.961 15.234 9.297 1 87.12 83 SER A C 1
ATOM 617 O O . SER A 1 83 ? 7.133 14.469 8.344 1 87.12 83 SER A O 1
ATOM 619 N N . THR A 1 84 ? 6.297 14.898 10.32 1 87.88 84 THR A N 1
ATOM 620 C CA . THR A 1 84 ? 5.641 13.602 10.445 1 87.88 84 THR A CA 1
ATOM 621 C C . THR A 1 84 ? 4.559 13.438 9.383 1 87.88 84 THR A C 1
ATOM 623 O O . THR A 1 84 ? 4.426 12.367 8.781 1 87.88 84 THR A O 1
ATOM 626 N N . THR A 1 85 ? 3.836 14.508 9.164 1 89.06 85 THR A N 1
ATOM 627 C CA . THR A 1 85 ? 2.811 14.492 8.125 1 89.06 85 THR A CA 1
ATOM 628 C C . THR A 1 85 ? 3.428 14.203 6.762 1 89.06 85 THR A C 1
ATOM 630 O O . THR A 1 85 ? 2.891 13.414 5.988 1 89.06 85 THR A O 1
ATOM 633 N N . MET A 1 86 ? 4.531 14.742 6.516 1 91.31 86 MET A N 1
ATOM 634 C CA . MET A 1 86 ? 5.211 14.555 5.238 1 91.31 86 MET A CA 1
ATOM 635 C C . MET A 1 86 ? 5.645 13.102 5.066 1 91.31 86 MET A C 1
ATOM 637 O O . MET A 1 86 ? 5.562 12.547 3.967 1 91.31 86 MET A O 1
ATOM 641 N N . LYS A 1 87 ? 6.086 12.484 6.141 1 93.5 87 LYS A N 1
ATOM 642 C CA . LYS A 1 87 ? 6.457 11.078 6.082 1 93.5 87 LYS A CA 1
ATOM 643 C C . LYS A 1 87 ? 5.25 10.203 5.75 1 93.5 87 LYS A C 1
ATOM 645 O O . LYS A 1 87 ? 5.34 9.312 4.902 1 93.5 87 LYS A O 1
ATOM 650 N N . VAL A 1 88 ? 4.164 10.539 6.387 1 94.62 88 VAL A N 1
ATOM 651 C CA . VAL A 1 88 ? 2.941 9.781 6.16 1 94.62 88 VAL A CA 1
ATOM 652 C C . VAL A 1 88 ? 2.486 9.953 4.711 1 94.62 88 VAL A C 1
ATOM 654 O O . VAL A 1 88 ? 2.111 8.977 4.051 1 94.62 88 VAL A O 1
ATOM 657 N N . VAL A 1 89 ? 2.549 11.156 4.258 1 95.75 89 VAL A N 1
ATOM 658 C CA . VAL A 1 89 ? 2.137 11.453 2.891 1 95.75 89 VAL A CA 1
ATOM 659 C C . VAL A 1 89 ? 2.969 10.633 1.91 1 95.75 89 VAL A C 1
ATOM 661 O O . VAL A 1 89 ? 2.434 10.062 0.954 1 95.75 89 VAL A O 1
ATOM 664 N N . THR A 1 90 ? 4.207 10.531 2.131 1 95.88 90 THR A N 1
ATOM 665 C CA . THR A 1 90 ? 5.102 9.758 1.275 1 95.88 90 THR A CA 1
ATOM 666 C C . THR A 1 90 ? 4.734 8.273 1.313 1 95.88 90 THR A C 1
ATOM 668 O O . THR A 1 90 ? 4.691 7.613 0.274 1 95.88 90 THR A O 1
ATOM 671 N N . ASP A 1 91 ? 4.512 7.793 2.471 1 96.75 91 ASP A N 1
ATOM 672 C CA . ASP A 1 91 ? 4.137 6.391 2.607 1 96.75 91 ASP A CA 1
ATOM 673 C C . ASP A 1 91 ? 2.824 6.102 1.879 1 96.75 91 ASP A C 1
ATOM 675 O O . ASP A 1 91 ? 2.68 5.055 1.243 1 96.75 91 ASP A O 1
ATOM 679 N N . VAL A 1 92 ? 1.886 6.984 1.974 1 96.31 92 VAL A N 1
ATOM 680 C CA . VAL A 1 92 ? 0.596 6.801 1.315 1 96.31 92 VAL A CA 1
ATOM 681 C C . VAL A 1 92 ? 0.786 6.793 -0.2 1 96.31 92 VAL A C 1
ATOM 683 O O . VAL A 1 92 ? 0.209 5.957 -0.899 1 96.31 92 VAL A O 1
ATOM 686 N N . GLU A 1 93 ? 1.55 7.734 -0.636 1 97.06 93 GLU A N 1
ATOM 687 C CA . GLU A 1 93 ? 1.862 7.766 -2.061 1 97.06 93 GLU A CA 1
ATOM 688 C C . GLU A 1 93 ? 2.5 6.457 -2.518 1 97.06 93 GLU A C 1
ATOM 690 O O . GLU A 1 93 ? 2.146 5.922 -3.572 1 97.06 93 GLU A O 1
ATOM 695 N N . ARG A 1 94 ? 3.414 5.918 -1.784 1 96.5 94 ARG A N 1
ATOM 696 C CA . ARG A 1 94 ? 4.074 4.656 -2.109 1 96.5 94 ARG A CA 1
ATOM 697 C C . ARG A 1 94 ? 3.068 3.512 -2.152 1 96.5 94 ARG A C 1
ATOM 699 O O . ARG A 1 94 ? 3.168 2.623 -3.002 1 96.5 94 ARG A O 1
ATOM 706 N N . ILE A 1 95 ? 2.143 3.475 -1.197 1 96.5 95 ILE A N 1
ATOM 707 C CA . ILE A 1 95 ? 1.074 2.48 -1.216 1 96.5 95 ILE A CA 1
ATOM 708 C C . ILE A 1 95 ? 0.314 2.564 -2.537 1 96.5 95 ILE A C 1
ATOM 710 O O . ILE A 1 95 ? 0.088 1.547 -3.197 1 96.5 95 ILE A O 1
ATOM 714 N N . GLY A 1 96 ? -0.11 3.773 -2.918 1 95.69 96 GLY A N 1
ATOM 715 C CA . GLY A 1 96 ? -0.769 3.969 -4.199 1 95.69 96 GLY A CA 1
ATOM 716 C C . GLY A 1 96 ? 0.072 3.518 -5.379 1 95.69 96 GLY A C 1
ATOM 717 O O . GLY A 1 96 ? -0.439 2.893 -6.309 1 95.69 96 GLY A O 1
ATOM 718 N N . ASP A 1 97 ? 1.318 3.828 -5.344 1 95.62 97 ASP A N 1
ATOM 719 C CA . ASP A 1 97 ? 2.234 3.455 -6.418 1 95.62 97 ASP A CA 1
ATOM 720 C C . ASP A 1 97 ? 2.322 1.938 -6.559 1 95.62 97 ASP A C 1
ATOM 722 O O . ASP A 1 97 ? 2.295 1.41 -7.672 1 95.62 97 ASP A O 1
ATOM 726 N N . HIS A 1 98 ? 2.438 1.252 -5.457 1 95.75 98 HIS A N 1
ATOM 727 C CA . HIS A 1 98 ? 2.516 -0.203 -5.523 1 95.75 98 HIS A CA 1
ATOM 728 C C . HIS A 1 98 ? 1.198 -0.804 -6.004 1 95.75 98 HIS A C 1
ATOM 730 O O . HIS A 1 98 ? 1.192 -1.812 -6.711 1 95.75 98 HIS A O 1
ATOM 736 N N . ALA A 1 99 ? 0.088 -0.261 -5.598 1 96.19 99 ALA A N 1
ATOM 737 C CA . ALA A 1 99 ? -1.203 -0.704 -6.117 1 96.19 99 ALA A CA 1
ATOM 738 C C . ALA A 1 99 ? -1.255 -0.577 -7.637 1 96.19 99 ALA A C 1
ATOM 740 O O . ALA A 1 99 ? -1.727 -1.484 -8.328 1 96.19 99 ALA A O 1
ATOM 741 N N . SER A 1 100 ? -0.792 0.541 -8.133 1 95.44 100 SER A N 1
ATOM 742 C CA . SER A 1 100 ? -0.738 0.768 -9.57 1 95.44 100 SER A CA 1
ATOM 743 C C . SER A 1 100 ? 0.192 -0.23 -10.25 1 95.44 100 SER A C 1
ATOM 745 O O . SER A 1 100 ? -0.117 -0.735 -11.336 1 95.44 100 SER A O 1
ATOM 747 N N . ASP A 1 101 ? 1.319 -0.51 -9.664 1 94.69 101 ASP A N 1
ATOM 748 C CA . ASP A 1 101 ? 2.25 -1.494 -10.211 1 94.69 101 ASP A CA 1
ATOM 749 C C . ASP A 1 101 ? 1.585 -2.861 -10.344 1 94.69 101 ASP A C 1
ATOM 751 O O . ASP A 1 101 ? 1.743 -3.537 -11.367 1 94.69 101 ASP A O 1
ATOM 755 N N . ILE A 1 102 ? 0.891 -3.252 -9.352 1 94.56 102 ILE A N 1
ATOM 756 C CA . ILE A 1 102 ? 0.18 -4.527 -9.375 1 94.56 102 ILE A CA 1
ATOM 757 C C . ILE A 1 102 ? -0.829 -4.527 -10.523 1 94.56 102 ILE A C 1
ATOM 759 O O . ILE A 1 102 ? -0.908 -5.492 -11.289 1 94.56 102 ILE A O 1
ATOM 763 N N . ALA A 1 103 ? -1.588 -3.492 -10.602 1 94.31 103 ALA A N 1
ATOM 764 C CA . ALA A 1 103 ? -2.602 -3.379 -11.648 1 94.31 103 ALA A CA 1
ATOM 765 C C . ALA A 1 103 ? -1.975 -3.514 -13.031 1 94.31 103 ALA A C 1
ATOM 767 O O . ALA A 1 103 ? -2.555 -4.137 -13.922 1 94.31 103 ALA A O 1
ATOM 768 N N . GLU A 1 104 ? -0.831 -2.994 -13.242 1 93.19 104 GLU A N 1
ATOM 769 C CA . GLU A 1 104 ? -0.144 -3.014 -14.531 1 93.19 104 GLU A CA 1
ATOM 770 C C . GLU A 1 104 ? 0.323 -4.422 -14.891 1 93.19 104 GLU A C 1
ATOM 772 O O . GLU A 1 104 ? 0.491 -4.746 -16.062 1 93.19 104 GLU A O 1
ATOM 777 N N . ILE A 1 105 ? 0.549 -5.184 -13.906 1 90.75 105 ILE A N 1
ATOM 778 C CA . ILE A 1 105 ? 1.082 -6.523 -14.102 1 90.75 105 ILE A CA 1
ATOM 779 C C . ILE A 1 105 ? -0.056 -7.488 -14.43 1 90.75 105 ILE A C 1
ATOM 781 O O . ILE A 1 105 ? 0.151 -8.5 -15.109 1 90.75 105 ILE A O 1
ATOM 785 N N . ILE A 1 106 ? -1.289 -7.254 -14.031 1 88.31 106 ILE A N 1
ATOM 786 C CA . ILE A 1 106 ? -2.428 -8.164 -14.055 1 88.31 106 ILE A CA 1
ATOM 787 C C . ILE A 1 106 ? -2.697 -8.617 -15.484 1 88.31 106 ILE A C 1
ATOM 789 O O . ILE A 1 106 ? -2.885 -9.812 -15.742 1 88.31 106 ILE A O 1
ATOM 793 N N . PRO A 1 107 ? -2.637 -7.742 -16.484 1 84.25 107 PRO A N 1
ATOM 794 C CA . PRO A 1 107 ? -2.871 -8.211 -17.844 1 84.25 107 PRO A CA 1
ATOM 795 C C . PRO A 1 107 ? -1.862 -9.266 -18.297 1 84.25 107 PRO A C 1
ATOM 797 O O . PRO A 1 107 ? -2.188 -10.125 -19.125 1 84.25 107 PRO A O 1
ATOM 800 N N . HIS A 1 108 ? -0.728 -9.25 -17.719 1 81.12 108 HIS A N 1
ATOM 801 C CA . HIS A 1 108 ? 0.327 -10.188 -18.109 1 81.12 108 HIS A CA 1
ATOM 802 C C . HIS A 1 108 ? 0.142 -11.531 -17.406 1 81.12 108 HIS A C 1
ATOM 804 O O . HIS A 1 108 ? 0.743 -12.531 -17.812 1 81.12 108 HIS A O 1
ATOM 810 N N . LEU A 1 109 ? -0.544 -11.562 -16.328 1 74.56 109 LEU A N 1
ATOM 811 C CA . LEU A 1 109 ? -0.878 -12.812 -15.656 1 74.56 109 LEU A CA 1
ATOM 812 C C . LEU A 1 109 ? -2.035 -13.516 -16.359 1 74.56 109 LEU A C 1
ATOM 814 O O . LEU A 1 109 ? -2.086 -14.75 -16.391 1 74.56 109 LEU A O 1
ATOM 818 N N . VAL A 1 110 ? -3.051 -12.828 -16.859 1 61.31 110 VAL A N 1
ATOM 819 C CA . VAL A 1 110 ? -4.266 -13.336 -17.5 1 61.31 110 VAL A CA 1
ATOM 820 C C . VAL A 1 110 ? -3.943 -13.875 -18.891 1 61.31 110 VAL A C 1
ATOM 822 O O . VAL A 1 110 ? -4.48 -14.906 -19.297 1 61.31 110 VAL A O 1
ATOM 825 N N . THR A 1 111 ? -3.219 -13.164 -19.703 1 55.53 111 THR A N 1
ATOM 826 C CA . THR A 1 111 ? -2.896 -13.609 -21.062 1 55.53 111 THR A CA 1
ATOM 827 C C . THR A 1 111 ? -2.164 -14.953 -21.016 1 55.53 111 THR A C 1
ATOM 829 O O . THR A 1 111 ? -2.293 -15.758 -21.953 1 55.53 111 THR A O 1
ATOM 832 N N . VAL A 1 112 ? -1.429 -15.227 -20.078 1 48.59 112 VAL A N 1
ATOM 833 C CA . VAL A 1 112 ? -0.777 -16.531 -20.078 1 48.59 112 VAL A CA 1
ATOM 834 C C . VAL A 1 112 ? -1.828 -17.641 -19.969 1 48.59 112 VAL A C 1
ATOM 836 O O . VAL A 1 112 ? -1.656 -18.719 -20.516 1 48.59 112 VAL A O 1
ATOM 839 N N . ARG A 1 113 ? -2.955 -17.438 -19.234 1 47.75 113 ARG A N 1
ATOM 840 C CA . ARG A 1 113 ? -3.979 -18.469 -19.203 1 47.75 113 ARG A CA 1
ATOM 841 C C . ARG A 1 113 ? -4.574 -18.703 -20.578 1 47.75 113 ARG A C 1
ATOM 843 O O . ARG A 1 113 ? -4.879 -19.844 -20.953 1 47.75 113 ARG A O 1
ATOM 850 N N . LYS A 1 114 ? -4.891 -17.688 -21.438 1 44.91 114 LYS A N 1
ATOM 851 C CA . LYS A 1 114 ? -5.598 -17.922 -22.688 1 44.91 114 LYS A CA 1
ATOM 852 C C . LYS A 1 114 ? -4.734 -18.703 -23.672 1 44.91 114 LYS A C 1
ATOM 854 O O . LYS A 1 114 ? -5.258 -19.391 -24.547 1 44.91 114 LYS A O 1
ATOM 859 N N . GLU A 1 115 ? -3.588 -18.5 -23.812 1 41.31 115 GLU A N 1
ATOM 860 C CA . GLU A 1 115 ? -2.936 -19.219 -24.891 1 41.31 115 GLU A CA 1
ATOM 861 C C . GLU A 1 115 ? -2.848 -20.719 -24.609 1 41.31 115 GLU A C 1
ATOM 863 O O . GLU A 1 115 ? -2.578 -21.516 -25.5 1 41.31 115 GLU A O 1
ATOM 868 N N . GLY A 1 116 ? -2.801 -21.094 -23.422 1 38.88 116 GLY A N 1
ATOM 869 C CA . GLY A 1 116 ? -2.697 -22.531 -23.297 1 38.88 116 GLY A CA 1
ATOM 870 C C . GLY A 1 116 ? -4.004 -23.25 -23.578 1 38.88 116 GLY A C 1
ATOM 871 O O . GLY A 1 116 ? -4.113 -24.469 -23.359 1 38.88 116 GLY A O 1
ATOM 872 N N . ASP A 1 117 ? -5.219 -22.609 -23.625 1 39.09 117 ASP A N 1
ATOM 873 C CA . ASP A 1 117 ? -6.34 -23.406 -24.109 1 39.09 117 ASP A CA 1
ATOM 874 C C . ASP A 1 117 ? -6.125 -23.828 -25.562 1 39.09 117 ASP A C 1
ATOM 876 O O . ASP A 1 117 ? -5.988 -22.984 -26.453 1 39.09 117 ASP A O 1
ATOM 880 N N . PRO A 1 118 ? -5.414 -24.906 -25.844 1 38.66 118 PRO A N 1
ATOM 881 C CA . PRO A 1 118 ? -5.402 -25.469 -27.203 1 38.66 118 PRO A CA 1
ATOM 882 C C . PRO A 1 118 ? -6.801 -25.578 -27.812 1 38.66 118 PRO A C 1
ATOM 884 O O . PRO A 1 118 ? -6.988 -26.266 -28.812 1 38.66 118 PRO A O 1
ATOM 887 N N . ALA A 1 119 ? -7.891 -24.938 -27.422 1 37 119 ALA A N 1
ATOM 888 C CA . ALA A 1 119 ? -9.086 -25.359 -28.141 1 37 119 ALA A CA 1
ATOM 889 C C . ALA A 1 119 ? -8.906 -25.25 -29.656 1 37 119 ALA A C 1
ATOM 891 O O . ALA A 1 119 ? -9.289 -26.141 -30.406 1 37 119 ALA A O 1
ATOM 892 N N . VAL A 1 120 ? -8.898 -23.984 -30.312 1 35.19 120 VAL A N 1
ATOM 893 C CA . VAL A 1 120 ? -9.641 -23.828 -31.562 1 35.19 120 VAL A CA 1
ATOM 894 C C . VAL A 1 120 ? -8.766 -24.266 -32.719 1 35.19 120 VAL A C 1
ATOM 896 O O . VAL A 1 120 ? -9.234 -24.344 -33.875 1 35.19 120 VAL A O 1
ATOM 899 N N . SER A 1 121 ? -7.508 -24.875 -32.812 1 27.12 121 SER A N 1
ATOM 900 C CA . SER A 1 121 ? -7.484 -25.391 -34.156 1 27.12 121 SER A CA 1
ATOM 901 C C . SER A 1 121 ? -8.211 -26.734 -34.25 1 27.12 121 SER A C 1
ATOM 903 O O . SER A 1 121 ? -8.266 -27.484 -33.281 1 27.12 121 SER A O 1
ATOM 905 N N . MET B 1 1 ? -1.214 -39 -8.906 1 51.97 1 MET B N 1
ATOM 906 C CA . MET B 1 1 ? -1.638 -37.781 -9.555 1 51.97 1 MET B CA 1
ATOM 907 C C . MET B 1 1 ? -0.636 -37.344 -10.617 1 51.97 1 MET B C 1
ATOM 909 O O . MET B 1 1 ? 0.575 -37.406 -10.398 1 51.97 1 MET B O 1
ATOM 913 N N . SER B 1 2 ? -1.01 -37.156 -11.805 1 62.5 2 SER B N 1
ATOM 914 C CA . SER B 1 2 ? -0.04 -36.875 -12.852 1 62.5 2 SER B CA 1
ATOM 915 C C . SER B 1 2 ? 0.716 -35.562 -12.555 1 62.5 2 SER B C 1
ATOM 917 O O . SER B 1 2 ? 0.248 -34.75 -11.773 1 62.5 2 SER B O 1
ATOM 919 N N . ASN B 1 3 ? 1.992 -35.531 -12.852 1 66.25 3 ASN B N 1
ATOM 920 C CA . ASN B 1 3 ? 2.885 -34.406 -12.664 1 66.25 3 ASN B CA 1
ATOM 921 C C . ASN B 1 3 ? 2.209 -33.094 -13.055 1 66.25 3 ASN B C 1
ATOM 923 O O . ASN B 1 3 ? 2.41 -32.062 -12.398 1 66.25 3 ASN B O 1
ATOM 927 N N . ARG B 1 4 ? 1.273 -33.188 -13.992 1 69.56 4 ARG B N 1
ATOM 928 C CA . ARG B 1 4 ? 0.577 -31.984 -14.477 1 69.56 4 ARG B CA 1
ATOM 929 C C . ARG B 1 4 ? -0.531 -31.562 -13.508 1 69.56 4 ARG B C 1
ATOM 931 O O . ARG B 1 4 ? -0.739 -30.375 -13.273 1 69.56 4 ARG B O 1
ATOM 938 N N . THR B 1 5 ? -1.106 -32.656 -12.922 1 77 5 THR B N 1
ATOM 939 C CA . THR B 1 5 ? -2.191 -32.375 -11.984 1 77 5 THR B CA 1
ATOM 940 C C . THR B 1 5 ? -1.656 -31.719 -10.719 1 77 5 THR B C 1
ATOM 942 O O . THR B 1 5 ? -2.264 -30.781 -10.195 1 77 5 THR B O 1
ATOM 945 N N . GLN B 1 6 ? -0.5 -32.25 -10.312 1 80.06 6 GLN B N 1
ATOM 946 C CA . GLN B 1 6 ? 0.098 -31.656 -9.117 1 80.06 6 GLN B CA 1
ATOM 947 C C . GLN B 1 6 ? 0.54 -30.219 -9.375 1 80.06 6 GLN B C 1
ATOM 949 O O . GLN B 1 6 ? 0.387 -29.344 -8.508 1 80.06 6 GLN B O 1
ATOM 954 N N . TYR B 1 7 ? 1.038 -30.047 -10.531 1 79.56 7 TYR B N 1
ATOM 955 C CA . TYR B 1 7 ? 1.466 -28.703 -10.922 1 79.56 7 TYR B CA 1
ATOM 956 C C . TYR B 1 7 ? 0.291 -27.734 -10.914 1 79.56 7 TYR B C 1
ATOM 958 O O . TYR B 1 7 ? 0.395 -26.625 -10.375 1 79.56 7 TYR B O 1
ATOM 966 N N . GLU B 1 8 ? -0.813 -28.203 -11.453 1 79.5 8 GLU B N 1
ATOM 967 C CA . GLU B 1 8 ? -2.014 -27.375 -11.5 1 79.5 8 GLU B CA 1
ATOM 968 C C . GLU B 1 8 ? -2.529 -27.078 -10.094 1 79.5 8 GLU B C 1
ATOM 970 O O . GLU B 1 8 ? -3.006 -25.969 -9.82 1 79.5 8 GLU B O 1
ATOM 975 N N . ASN B 1 9 ? -2.424 -28.062 -9.281 1 86.31 9 ASN B N 1
ATOM 976 C CA . ASN B 1 9 ? -2.818 -27.875 -7.887 1 86.31 9 ASN B CA 1
ATOM 977 C C . ASN B 1 9 ? -1.898 -26.891 -7.176 1 86.31 9 ASN B C 1
ATOM 979 O O . ASN B 1 9 ? -2.359 -26.062 -6.387 1 86.31 9 ASN B O 1
ATOM 983 N N . ASP B 1 10 ? -0.625 -26.984 -7.48 1 84.62 10 ASP B N 1
ATOM 984 C CA . ASP B 1 10 ? 0.356 -26.078 -6.883 1 84.62 10 ASP B CA 1
ATOM 985 C C . ASP B 1 10 ? 0.132 -24.641 -7.348 1 84.62 10 ASP B C 1
ATOM 987 O O . ASP B 1 10 ? 0.256 -23.703 -6.559 1 84.62 10 ASP B O 1
ATOM 991 N N . LEU B 1 11 ? -0.242 -24.516 -8.555 1 80.81 11 LEU B N 1
ATOM 992 C CA . LEU B 1 11 ? -0.53 -23.203 -9.109 1 80.81 11 LEU B CA 1
ATOM 993 C C . LEU B 1 11 ? -1.78 -22.609 -8.469 1 80.81 11 LEU B C 1
ATOM 995 O O . LEU B 1 11 ? -1.82 -21.406 -8.164 1 80.81 11 LEU B O 1
ATOM 999 N N . ALA B 1 12 ? -2.748 -23.422 -8.305 1 84.56 12 ALA B N 1
ATOM 1000 C CA . ALA B 1 12 ? -3.984 -22.984 -7.672 1 84.56 12 ALA B CA 1
ATOM 1001 C C . ALA B 1 12 ? -3.734 -22.547 -6.227 1 84.56 12 ALA B C 1
ATOM 1003 O O . ALA B 1 12 ? -4.285 -21.547 -5.77 1 84.56 12 ALA B O 1
ATOM 1004 N N . ALA B 1 13 ? -2.93 -23.312 -5.566 1 88.75 13 ALA B N 1
ATOM 1005 C CA . ALA B 1 13 ? -2.574 -22.984 -4.188 1 88.75 13 ALA B CA 1
ATOM 1006 C C . ALA B 1 13 ? -1.808 -21.656 -4.121 1 88.75 13 ALA B C 1
ATOM 1008 O O . ALA B 1 13 ? -2.006 -20.875 -3.195 1 88.75 13 ALA B O 1
ATOM 1009 N N . LEU B 1 14 ? -0.962 -21.453 -5.086 1 88.38 14 LEU B N 1
ATOM 1010 C CA . LEU B 1 14 ? -0.208 -20.203 -5.172 1 88.38 14 LEU B CA 1
ATOM 1011 C C . LEU B 1 14 ? -1.144 -19.016 -5.367 1 88.38 14 LEU B C 1
ATOM 1013 O O . LEU B 1 14 ? -0.989 -17.984 -4.711 1 88.38 14 LEU B O 1
ATOM 1017 N N . LYS B 1 15 ? -2.082 -19.172 -6.195 1 85.56 15 LYS B N 1
ATOM 1018 C CA . LYS B 1 15 ? -3.068 -18.125 -6.441 1 85.56 15 LYS B CA 1
ATOM 1019 C C . LYS B 1 15 ? -3.857 -17.797 -5.172 1 85.56 15 LYS B C 1
ATOM 1021 O O . LYS B 1 15 ? -4.098 -16.625 -4.867 1 85.56 15 LYS B O 1
ATOM 1026 N N . THR B 1 16 ? -4.258 -18.828 -4.465 1 90.81 16 THR B N 1
ATOM 1027 C CA . THR B 1 16 ? -5.012 -18.641 -3.227 1 90.81 16 THR B CA 1
ATOM 1028 C C . THR B 1 16 ? -4.172 -17.906 -2.188 1 90.81 16 THR B C 1
ATOM 1030 O O . THR B 1 16 ? -4.656 -16.984 -1.537 1 90.81 16 THR B O 1
ATOM 1033 N N . ALA B 1 17 ? -2.965 -18.281 -2.076 1 92.94 17 ALA B N 1
ATOM 1034 C CA . ALA B 1 17 ? -2.061 -17.656 -1.116 1 92.94 17 ALA B CA 1
ATOM 1035 C C . ALA B 1 17 ? -1.839 -16.188 -1.452 1 92.94 17 ALA B C 1
ATOM 1037 O O . ALA B 1 17 ? -1.838 -15.328 -0.562 1 92.94 17 ALA B O 1
ATOM 1038 N N . LEU B 1 18 ? -1.667 -15.922 -2.725 1 92.12 18 LEU B N 1
ATOM 1039 C CA . LEU B 1 18 ? -1.471 -14.547 -3.172 1 92.12 18 LEU B CA 1
ATOM 1040 C C . LEU B 1 18 ? -2.703 -13.703 -2.877 1 92.12 18 LEU B C 1
ATOM 1042 O O . LEU B 1 18 ? -2.582 -12.562 -2.422 1 92.12 18 LEU B O 1
ATOM 1046 N N . THR B 1 19 ? -3.85 -14.234 -3.135 1 90.81 19 THR B N 1
ATOM 1047 C CA . THR B 1 19 ? -5.102 -13.539 -2.869 1 90.81 19 THR B CA 1
ATOM 1048 C C . THR B 1 19 ? -5.242 -13.227 -1.381 1 90.81 19 THR B C 1
ATOM 1050 O O . THR B 1 19 ? -5.629 -12.117 -1.005 1 90.81 19 THR B O 1
ATOM 1053 N N . GLU B 1 20 ? -4.945 -14.172 -0.574 1 93.81 20 GLU B N 1
ATOM 1054 C CA . GLU B 1 20 ? -5.012 -13.977 0.872 1 93.81 20 GLU B CA 1
ATOM 1055 C C . GLU B 1 20 ? -4.027 -12.898 1.328 1 93.81 20 GLU B C 1
ATOM 1057 O O . GLU B 1 20 ? -4.363 -12.062 2.17 1 93.81 20 GLU B O 1
ATOM 1062 N N . MET B 1 21 ? -2.834 -12.922 0.82 1 94.75 21 MET B N 1
ATOM 1063 C CA . MET B 1 21 ? -1.829 -11.914 1.136 1 94.75 21 MET B CA 1
ATOM 1064 C C . MET B 1 21 ? -2.311 -10.523 0.736 1 94.75 21 MET B C 1
ATOM 1066 O O . MET B 1 21 ? -2.17 -9.57 1.503 1 94.75 21 MET B O 1
ATOM 1070 N N . GLY B 1 22 ? -2.84 -10.492 -0.503 1 93.62 22 GLY B N 1
ATOM 1071 C CA . GLY B 1 22 ? -3.381 -9.227 -0.979 1 93.62 22 GLY B CA 1
ATOM 1072 C C . GLY B 1 22 ? -4.469 -8.664 -0.083 1 93.62 22 GLY B C 1
ATOM 1073 O O . GLY B 1 22 ? -4.492 -7.469 0.202 1 93.62 22 GLY B O 1
ATOM 1074 N N . GLN B 1 23 ? -5.352 -9.523 0.38 1 92.88 23 GLN B N 1
ATOM 1075 C CA . GLN B 1 23 ? -6.414 -9.102 1.285 1 92.88 23 GLN B CA 1
ATOM 1076 C C . GLN B 1 23 ? -5.844 -8.625 2.617 1 92.88 23 GLN B C 1
ATOM 1078 O O . GLN B 1 23 ? -6.316 -7.637 3.182 1 92.88 23 GLN B O 1
ATOM 1083 N N . SER B 1 24 ? -4.906 -9.328 3.068 1 93.94 24 SER B N 1
ATOM 1084 C CA . SER B 1 24 ? -4.258 -8.938 4.316 1 93.94 24 SER B CA 1
ATOM 1085 C C . SER B 1 24 ? -3.623 -7.555 4.195 1 93.94 24 SER B C 1
ATOM 1087 O O . SER B 1 24 ? -3.719 -6.738 5.113 1 93.94 24 SER B O 1
ATOM 1089 N N . ALA B 1 25 ? -2.965 -7.305 3.084 1 94.75 25 ALA B N 1
ATOM 1090 C CA . ALA B 1 25 ? -2.34 -6.004 2.855 1 94.75 25 ALA B CA 1
ATOM 1091 C C . ALA B 1 25 ? -3.393 -4.906 2.746 1 94.75 25 ALA B C 1
ATOM 1093 O O . ALA B 1 25 ? -3.227 -3.82 3.311 1 94.75 25 ALA B O 1
ATOM 1094 N N . ALA B 1 26 ? -4.449 -5.16 2.016 1 94.25 26 ALA B N 1
ATOM 1095 C CA . ALA B 1 26 ? -5.543 -4.195 1.901 1 94.25 26 ALA B CA 1
ATOM 1096 C C . ALA B 1 26 ? -6.129 -3.871 3.271 1 94.25 26 ALA B C 1
ATOM 1098 O O . ALA B 1 26 ? -6.387 -2.705 3.58 1 94.25 26 ALA B O 1
ATOM 1099 N N . ASP B 1 27 ? -6.328 -4.895 4.07 1 94.06 27 ASP B N 1
ATOM 1100 C CA . ASP B 1 27 ? -6.848 -4.711 5.422 1 94.06 27 ASP B CA 1
ATOM 1101 C C . ASP B 1 27 ? -5.898 -3.855 6.262 1 94.06 27 ASP B C 1
ATOM 1103 O O . ASP B 1 27 ? -6.344 -2.998 7.023 1 94.06 27 ASP B O 1
ATOM 1107 N N . ALA B 1 28 ? -4.621 -4.152 6.164 1 94.75 28 ALA B N 1
ATOM 1108 C CA . ALA B 1 28 ? -3.615 -3.398 6.914 1 94.75 28 ALA B CA 1
ATOM 1109 C C . ALA B 1 28 ? -3.648 -1.92 6.543 1 94.75 28 ALA B C 1
ATOM 1111 O O . ALA B 1 28 ? -3.578 -1.052 7.414 1 94.75 28 ALA B O 1
ATOM 1112 N N . VAL B 1 29 ? -3.779 -1.655 5.242 1 95.62 29 VAL B N 1
ATOM 1113 C CA . VAL B 1 29 ? -3.84 -0.275 4.773 1 95.62 29 VAL B CA 1
ATOM 1114 C C . VAL B 1 29 ? -5.102 0.399 5.309 1 95.62 29 VAL B C 1
ATOM 1116 O O . VAL B 1 29 ? -5.043 1.516 5.828 1 95.62 29 VAL B O 1
ATOM 1119 N N . GLU B 1 30 ? -6.176 -0.264 5.211 1 94.56 30 GLU B N 1
ATOM 1120 C CA . GLU B 1 30 ? -7.434 0.283 5.707 1 94.56 30 GLU B CA 1
ATOM 1121 C C . GLU B 1 30 ? -7.359 0.573 7.203 1 94.56 30 GLU B C 1
ATOM 1123 O O . GLU B 1 30 ? -7.762 1.646 7.652 1 94.56 30 GLU B O 1
ATOM 1128 N N . ALA B 1 31 ? -6.859 -0.348 7.914 1 94.81 31 ALA B N 1
ATOM 1129 C CA . ALA B 1 31 ? -6.734 -0.195 9.359 1 94.81 31 ALA B CA 1
ATOM 1130 C C . ALA B 1 31 ? -5.797 0.958 9.711 1 94.81 31 ALA B C 1
ATOM 1132 O O . ALA B 1 31 ? -6.082 1.743 10.617 1 94.81 31 ALA B O 1
ATOM 1133 N N . ALA B 1 32 ? -4.664 1.03 9.016 1 95.06 32 ALA B N 1
ATOM 1134 C CA . ALA B 1 32 ? -3.705 2.104 9.25 1 95.06 32 ALA B CA 1
ATOM 1135 C C . ALA B 1 32 ? -4.32 3.469 8.953 1 95.06 32 ALA B C 1
ATOM 1137 O O . ALA B 1 32 ? -4.16 4.41 9.734 1 95.06 32 ALA B O 1
ATOM 1138 N N . MET B 1 33 ? -5.047 3.543 7.879 1 92.69 33 MET B N 1
ATOM 1139 C CA . MET B 1 33 ? -5.668 4.805 7.5 1 92.69 33 MET B CA 1
ATOM 1140 C C . MET B 1 33 ? -6.77 5.188 8.484 1 92.69 33 MET B C 1
ATOM 1142 O O . MET B 1 33 ? -6.93 6.363 8.82 1 92.69 33 MET B O 1
ATOM 1146 N N . GLU B 1 34 ? -7.535 4.23 8.883 1 92.88 34 GLU B N 1
ATOM 1147 C CA . GLU B 1 34 ? -8.555 4.492 9.891 1 92.88 34 GLU B CA 1
ATOM 1148 C C . GLU B 1 34 ? -7.93 4.988 11.188 1 92.88 34 GLU B C 1
ATOM 1150 O O . GLU B 1 34 ? -8.422 5.945 11.797 1 92.88 34 GLU B O 1
ATOM 1155 N N . ALA B 1 35 ? -6.875 4.293 11.602 1 92.75 35 ALA B N 1
ATOM 1156 C CA . ALA B 1 35 ? -6.164 4.703 12.805 1 92.75 35 ALA B CA 1
ATOM 1157 C C . ALA B 1 35 ? -5.621 6.125 12.672 1 92.75 35 ALA B C 1
ATOM 1159 O O . ALA B 1 35 ? -5.645 6.902 13.625 1 92.75 35 ALA B O 1
ATOM 1160 N N . LEU B 1 36 ? -5.141 6.441 11.523 1 87.62 36 LEU B N 1
ATOM 1161 C CA . LEU B 1 36 ? -4.633 7.781 11.242 1 87.62 36 LEU B CA 1
ATOM 1162 C C . LEU B 1 36 ? -5.742 8.82 11.344 1 87.62 36 LEU B C 1
ATOM 1164 O O . LEU B 1 36 ? -5.57 9.852 12 1 87.62 36 LEU B O 1
ATOM 1168 N N . CYS B 1 37 ? -6.902 8.539 10.734 1 84.69 37 CYS B N 1
ATOM 1169 C CA . CYS B 1 37 ? -8.031 9.469 10.703 1 84.69 37 CYS B CA 1
ATOM 1170 C C . CYS B 1 37 ? -8.586 9.703 12.102 1 84.69 37 CYS B C 1
ATOM 1172 O O . CYS B 1 37 ? -9.031 10.805 12.422 1 84.69 37 CYS B O 1
ATOM 1174 N N . THR B 1 38 ? -8.516 8.695 12.906 1 87.31 38 THR B N 1
ATOM 1175 C CA . THR B 1 38 ? -9.117 8.789 14.234 1 87.31 38 THR B CA 1
ATOM 1176 C C . THR B 1 38 ? -8.055 9.062 15.297 1 87.31 38 THR B C 1
ATOM 1178 O O . THR B 1 38 ? -8.359 9.141 16.484 1 87.31 38 THR B O 1
ATOM 1181 N N . ALA B 1 39 ? -6.824 9.148 14.898 1 84.56 39 ALA B N 1
ATOM 1182 C CA . ALA B 1 39 ? -5.703 9.344 15.812 1 84.56 39 ALA B CA 1
ATOM 1183 C C . ALA B 1 39 ? -5.719 8.312 16.938 1 84.56 39 ALA B C 1
ATOM 1185 O O . ALA B 1 39 ? -5.559 8.648 18.109 1 84.56 39 ALA B O 1
ATOM 1186 N N . ASP B 1 40 ? -6.039 7.172 16.594 1 89.31 40 ASP B N 1
ATOM 1187 C CA . ASP B 1 40 ? -6.137 6.062 17.547 1 89.31 40 ASP B CA 1
ATOM 1188 C C . ASP B 1 40 ? -4.812 5.309 17.641 1 89.31 40 ASP B C 1
ATOM 1190 O O . ASP B 1 40 ? -4.555 4.395 16.859 1 89.31 40 ASP B O 1
ATOM 1194 N N . ALA B 1 41 ? -4.043 5.656 18.688 1 88.94 41 ALA B N 1
ATOM 1195 C CA . ALA B 1 41 ? -2.711 5.082 18.844 1 88.94 41 ALA B CA 1
ATOM 1196 C C . ALA B 1 41 ? -2.789 3.582 19.125 1 88.94 41 ALA B C 1
ATOM 1198 O O . ALA B 1 41 ? -1.914 2.82 18.719 1 88.94 41 ALA B O 1
ATOM 1199 N N . GLU B 1 42 ? -3.805 3.17 19.812 1 90.75 42 GLU B N 1
ATOM 1200 C CA . GLU B 1 42 ? -3.959 1.751 20.125 1 90.75 42 GLU B CA 1
ATOM 1201 C C . GLU B 1 42 ? -4.25 0.942 18.859 1 90.75 42 GLU B C 1
ATOM 1203 O O . GLU B 1 42 ? -3.641 -0.105 18.641 1 90.75 42 GLU B O 1
ATOM 1208 N N . ALA B 1 43 ? -5.191 1.461 18.062 1 90.56 43 ALA B N 1
ATOM 1209 C CA . ALA B 1 43 ? -5.469 0.811 16.781 1 90.56 43 ALA B CA 1
ATOM 1210 C C . ALA B 1 43 ? -4.227 0.771 15.906 1 90.56 43 ALA B C 1
ATOM 1212 O O . ALA B 1 43 ? -3.975 -0.222 15.219 1 90.56 43 ALA B O 1
ATOM 1213 N N . ALA B 1 44 ? -3.459 1.809 15.938 1 92.75 44 ALA B N 1
ATOM 1214 C CA . ALA B 1 44 ? -2.225 1.883 15.164 1 92.75 44 ALA B CA 1
ATOM 1215 C C . ALA B 1 44 ? -1.232 0.81 15.602 1 92.75 44 ALA B C 1
ATOM 1217 O O . ALA B 1 44 ? -0.579 0.179 14.766 1 92.75 44 ALA B O 1
ATOM 1218 N N . ALA B 1 45 ? -1.16 0.62 16.891 1 91.19 45 ALA B N 1
ATOM 1219 C CA . ALA B 1 45 ? -0.249 -0.384 17.438 1 91.19 45 ALA B CA 1
ATOM 1220 C C . ALA B 1 45 ? -0.619 -1.782 16.953 1 91.19 45 ALA B C 1
ATOM 1222 O O . ALA B 1 45 ? 0.26 -2.59 16.641 1 91.19 45 ALA B O 1
ATOM 1223 N N . ALA B 1 46 ? -1.854 -2.045 16.875 1 90.75 46 ALA B N 1
ATOM 1224 C CA . ALA B 1 46 ? -2.328 -3.34 16.391 1 90.75 46 ALA B CA 1
ATOM 1225 C C . ALA B 1 46 ? -1.922 -3.566 14.945 1 90.75 46 ALA B C 1
ATOM 1227 O O . ALA B 1 46 ? -1.527 -4.672 14.57 1 90.75 46 ALA B O 1
ATOM 1228 N N . VAL B 1 47 ? -2.037 -2.529 14.156 1 91.31 47 VAL B N 1
ATOM 1229 C CA . VAL B 1 47 ? -1.655 -2.613 12.75 1 91.31 47 VAL B CA 1
ATOM 1230 C C . VAL B 1 47 ? -0.153 -2.865 12.633 1 91.31 47 VAL B C 1
ATOM 1232 O O . VAL B 1 47 ? 0.281 -3.729 11.867 1 91.31 47 VAL B O 1
ATOM 1235 N N . ALA B 1 48 ? 0.626 -2.146 13.352 1 90.06 48 ALA B N 1
ATOM 1236 C CA . ALA B 1 48 ? 2.082 -2.246 13.305 1 90.06 48 ALA B CA 1
ATOM 1237 C C . ALA B 1 48 ? 2.549 -3.639 13.719 1 90.06 48 ALA B C 1
ATOM 1239 O O . ALA B 1 48 ? 3.523 -4.164 13.18 1 90.06 48 ALA B O 1
ATOM 1240 N N . GLN B 1 49 ? 1.864 -4.246 14.578 1 84.38 49 GLN B N 1
ATOM 1241 C CA . GLN B 1 49 ? 2.229 -5.562 15.094 1 84.38 49 GLN B CA 1
ATOM 1242 C C . GLN B 1 49 ? 1.832 -6.664 14.109 1 84.38 49 GLN B C 1
ATOM 1244 O O . GLN B 1 49 ? 2.389 -7.766 14.148 1 84.38 49 GLN B O 1
ATOM 1249 N N . GLY B 1 50 ? 0.869 -6.438 13.203 1 77.38 50 GLY B N 1
ATOM 1250 C CA . GLY B 1 50 ? 0.39 -7.426 12.25 1 77.38 50 GLY B CA 1
ATOM 1251 C C . GLY B 1 50 ? 1.275 -7.551 11.031 1 77.38 50 GLY B C 1
ATOM 1252 O O . GLY B 1 50 ? 1.04 -8.406 10.172 1 77.38 50 GLY B O 1
ATOM 1253 N N . ASP B 1 51 ? 2.303 -6.688 10.867 1 79.69 51 ASP B N 1
ATOM 1254 C CA . ASP B 1 51 ? 3.188 -6.66 9.703 1 79.69 51 ASP B CA 1
ATOM 1255 C C . ASP B 1 51 ? 3.92 -7.988 9.539 1 79.69 51 ASP B C 1
ATOM 1257 O O . ASP B 1 51 ? 4.137 -8.453 8.414 1 79.69 51 ASP B O 1
ATOM 1261 N N . GLY B 1 52 ? 4.043 -8.75 10.586 1 88.31 52 GLY B N 1
ATOM 1262 C CA . GLY B 1 52 ? 4.738 -10.023 10.531 1 88.31 52 GLY B CA 1
ATOM 1263 C C . GLY B 1 52 ? 3.996 -11.07 9.711 1 88.31 52 GLY B C 1
ATOM 1264 O O . GLY B 1 52 ? 4.617 -11.891 9.039 1 88.31 52 GLY B O 1
ATOM 1265 N N . ARG B 1 53 ? 2.742 -10.977 9.664 1 91.06 53 ARG B N 1
ATOM 1266 C CA . ARG B 1 53 ? 1.918 -11.938 8.938 1 91.06 53 ARG B CA 1
ATOM 1267 C C . ARG B 1 53 ? 2.143 -11.828 7.438 1 91.06 53 ARG B C 1
ATOM 1269 O O . ARG B 1 53 ? 2.334 -12.836 6.754 1 91.06 53 ARG B O 1
ATOM 1276 N N . ILE B 1 54 ? 2.133 -10.656 6.922 1 94.44 54 ILE B N 1
ATOM 1277 C CA . ILE B 1 54 ? 2.311 -10.422 5.492 1 94.44 54 ILE B CA 1
ATOM 1278 C C . ILE B 1 54 ? 3.713 -10.859 5.07 1 94.44 54 ILE B C 1
ATOM 1280 O O . ILE B 1 54 ? 3.889 -11.477 4.016 1 94.44 54 ILE B O 1
ATOM 1284 N N . ASN B 1 55 ? 4.711 -10.609 5.895 1 94.38 55 ASN B N 1
ATOM 1285 C CA . ASN B 1 55 ? 6.078 -11.047 5.633 1 94.38 55 ASN B CA 1
ATOM 1286 C C . ASN B 1 55 ? 6.176 -12.57 5.562 1 94.38 55 ASN B C 1
ATOM 1288 O O . ASN B 1 55 ? 6.871 -13.109 4.699 1 94.38 55 ASN B O 1
ATOM 1292 N N . ASN B 1 56 ? 5.484 -13.195 6.438 1 95.38 56 ASN B N 1
ATOM 1293 C CA . ASN B 1 56 ? 5.473 -14.656 6.43 1 95.38 56 ASN B CA 1
ATOM 1294 C C . ASN B 1 56 ? 4.793 -15.203 5.18 1 95.38 56 ASN B C 1
ATOM 1296 O O . ASN B 1 56 ? 5.25 -16.188 4.602 1 95.38 56 ASN B O 1
ATOM 1300 N N . MET B 1 57 ? 3.732 -14.578 4.832 1 95.25 57 MET B N 1
ATOM 1301 C CA . MET B 1 57 ? 3.031 -14.984 3.619 1 95.25 57 MET B CA 1
ATOM 1302 C C . MET B 1 57 ? 3.922 -14.812 2.393 1 95.25 57 MET B C 1
ATOM 1304 O O . MET B 1 57 ? 3.922 -15.664 1.498 1 95.25 57 MET B O 1
ATOM 1308 N N . GLU B 1 58 ? 4.668 -13.695 2.316 1 96.25 58 GLU B N 1
ATOM 1309 C CA . GLU B 1 58 ? 5.617 -13.484 1.226 1 96.25 58 GLU B CA 1
ATOM 1310 C C . GLU B 1 58 ? 6.621 -14.633 1.137 1 96.25 58 GLU B C 1
ATOM 1312 O O . GLU B 1 58 ? 6.848 -15.18 0.057 1 96.25 58 GLU B O 1
ATOM 1317 N N . ARG B 1 59 ? 7.184 -15.016 2.264 1 95.56 59 ARG B N 1
ATOM 1318 C CA . ARG B 1 59 ? 8.18 -16.094 2.303 1 95.56 59 ARG B CA 1
ATOM 1319 C C . ARG B 1 59 ? 7.574 -17.406 1.844 1 95.56 59 ARG B C 1
ATOM 1321 O O . ARG B 1 59 ? 8.203 -18.156 1.087 1 95.56 59 ARG B O 1
ATOM 1328 N N . ASP B 1 60 ? 6.418 -17.672 2.342 1 96.06 60 ASP B N 1
ATOM 1329 C CA . ASP B 1 60 ? 5.734 -18.906 1.958 1 96.06 60 ASP B CA 1
ATOM 1330 C C . ASP B 1 60 ? 5.492 -18.953 0.451 1 96.06 60 ASP B C 1
ATOM 1332 O O . ASP B 1 60 ? 5.766 -19.969 -0.194 1 96.06 60 ASP B O 1
ATOM 1336 N N . ILE B 1 61 ? 4.988 -17.906 -0.106 1 95.81 61 ILE B N 1
ATOM 1337 C CA . ILE B 1 61 ? 4.695 -17.844 -1.534 1 95.81 61 ILE B CA 1
ATOM 1338 C C . ILE B 1 61 ? 5.992 -17.969 -2.334 1 95.81 61 ILE B C 1
ATOM 1340 O O . ILE B 1 61 ? 6.039 -18.672 -3.346 1 95.81 61 ILE B O 1
ATOM 1344 N N . GLU B 1 62 ? 7.027 -17.281 -1.907 1 94.69 62 GLU B N 1
ATOM 1345 C CA . GLU B 1 62 ? 8.328 -17.375 -2.568 1 94.69 62 GLU B CA 1
ATOM 1346 C C . GLU B 1 62 ? 8.828 -18.828 -2.578 1 94.69 62 GLU B C 1
ATOM 1348 O O . GLU B 1 62 ? 9.344 -19.297 -3.592 1 94.69 62 GLU B O 1
ATOM 1353 N N . HIS B 1 63 ? 8.648 -19.484 -1.459 1 94.31 63 HIS B N 1
ATOM 1354 C CA . HIS B 1 63 ? 9.055 -20.891 -1.357 1 94.31 63 HIS B CA 1
ATOM 1355 C C . HIS B 1 63 ? 8.258 -21.766 -2.326 1 94.31 63 HIS B C 1
ATOM 1357 O O . HIS B 1 63 ? 8.836 -22.609 -3.008 1 94.31 63 HIS B O 1
ATOM 1363 N N . ARG B 1 64 ? 6.996 -21.547 -2.363 1 91.88 64 ARG B N 1
ATOM 1364 C CA . ARG B 1 64 ? 6.141 -22.297 -3.279 1 91.88 64 ARG B CA 1
ATOM 1365 C C . ARG B 1 64 ? 6.559 -22.078 -4.727 1 91.88 64 ARG B C 1
ATOM 1367 O O . ARG B 1 64 ? 6.594 -23.016 -5.523 1 91.88 64 ARG B O 1
ATOM 1374 N N . CYS B 1 65 ? 6.812 -20.828 -5.09 1 90.38 65 CYS B N 1
ATOM 1375 C CA . CYS B 1 65 ? 7.25 -20.5 -6.445 1 90.38 65 CYS B CA 1
ATOM 1376 C C . CYS B 1 65 ? 8.562 -21.203 -6.773 1 90.38 65 CYS B C 1
ATOM 1378 O O . CYS B 1 65 ? 8.719 -21.766 -7.855 1 90.38 65 CYS B O 1
ATOM 1380 N N . MET B 1 66 ? 9.5 -21.188 -5.844 1 89.19 66 MET B N 1
ATOM 1381 C CA . MET B 1 66 ? 10.789 -21.844 -6.043 1 89.19 66 MET B CA 1
ATOM 1382 C C . MET B 1 66 ? 10.617 -23.344 -6.227 1 89.19 66 MET B C 1
ATOM 1384 O O . MET B 1 66 ? 11.273 -23.953 -7.082 1 89.19 66 MET B O 1
ATOM 1388 N N . THR B 1 67 ? 9.797 -23.969 -5.457 1 87.62 67 THR B N 1
ATOM 1389 C CA . THR B 1 67 ? 9.531 -25.391 -5.547 1 87.62 67 THR B CA 1
ATOM 1390 C C . THR B 1 67 ? 8.93 -25.75 -6.906 1 87.62 67 THR B C 1
ATOM 1392 O O . THR B 1 67 ? 9.305 -26.75 -7.512 1 87.62 67 THR B O 1
ATOM 1395 N N . LEU B 1 68 ? 7.969 -24.938 -7.332 1 85 68 LEU B N 1
ATOM 1396 C CA . LEU B 1 68 ? 7.359 -25.141 -8.641 1 85 68 LEU B CA 1
ATOM 1397 C C . LEU B 1 68 ? 8.414 -25.062 -9.742 1 85 68 LEU B C 1
ATOM 1399 O O . LEU B 1 68 ? 8.383 -25.859 -10.688 1 85 68 LEU B O 1
ATOM 1403 N N . LEU B 1 69 ? 9.312 -24.141 -9.648 1 83.75 69 LEU B N 1
ATOM 1404 C CA . LEU B 1 69 ? 10.367 -23.953 -10.641 1 83.75 69 LEU B CA 1
ATOM 1405 C C . LEU B 1 69 ? 11.312 -25.156 -10.648 1 83.75 69 LEU B C 1
ATOM 1407 O O . LEU B 1 69 ? 11.734 -25.609 -11.719 1 83.75 69 LEU B O 1
ATOM 1411 N N . LEU B 1 70 ? 11.617 -25.734 -9.586 1 80.38 70 LEU B N 1
ATOM 1412 C CA . LEU B 1 70 ? 12.578 -26.828 -9.445 1 80.38 70 LEU B CA 1
ATOM 1413 C C . LEU B 1 70 ? 11.961 -28.156 -9.891 1 80.38 70 LEU B C 1
ATOM 1415 O O . LEU B 1 70 ? 12.656 -29.016 -10.445 1 80.38 70 LEU B O 1
ATOM 1419 N N . ARG B 1 71 ? 10.711 -28.344 -9.711 1 76.94 71 ARG B N 1
ATOM 1420 C CA . ARG B 1 71 ? 10.078 -29.625 -9.977 1 76.94 71 ARG B CA 1
ATOM 1421 C C . ARG B 1 71 ? 9.766 -29.781 -11.461 1 76.94 71 ARG B C 1
ATOM 1423 O O . ARG B 1 71 ? 9.758 -30.891 -11.984 1 76.94 71 ARG B O 1
ATOM 1430 N N . GLN B 1 72 ? 9.258 -28.828 -12.258 1 67.19 72 GLN B N 1
ATOM 1431 C CA . GLN B 1 72 ? 8.703 -29.109 -13.578 1 67.19 72 GLN B CA 1
ATOM 1432 C C . GLN B 1 72 ? 9.414 -28.297 -14.656 1 67.19 72 GLN B C 1
ATOM 1434 O O . GLN B 1 72 ? 9.195 -28.516 -15.852 1 67.19 72 GLN B O 1
ATOM 1439 N N . GLN B 1 73 ? 10.703 -27.891 -14.289 1 67.06 73 GLN B N 1
ATOM 1440 C CA . GLN B 1 73 ? 11.32 -27.062 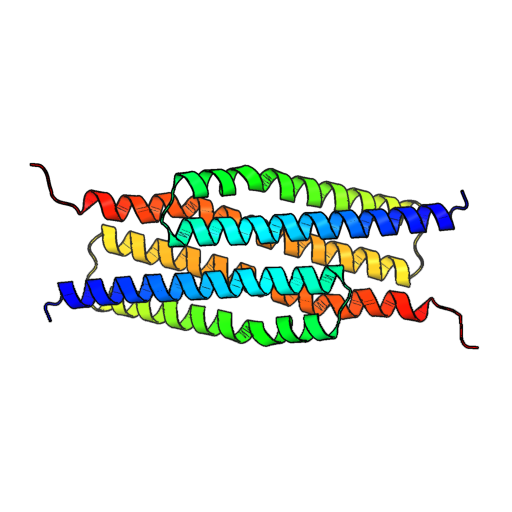-15.312 1 67.06 73 GLN B CA 1
ATOM 1441 C C . GLN B 1 73 ? 10.273 -26.328 -16.141 1 67.06 73 GLN B C 1
ATOM 1443 O O . GLN B 1 73 ? 9.906 -26.781 -17.234 1 67.06 73 GLN B O 1
ATOM 1448 N N . PRO B 1 74 ? 9.578 -25.484 -15.641 1 64.81 74 PRO B N 1
ATOM 1449 C CA . PRO B 1 74 ? 8.43 -24.812 -16.266 1 64.81 74 PRO B CA 1
ATOM 1450 C C . PRO B 1 74 ? 8.719 -24.328 -17.688 1 64.81 74 PRO B C 1
ATOM 1452 O O . PRO B 1 74 ? 9.852 -23.969 -18 1 64.81 74 PRO B O 1
ATOM 1455 N N . VAL B 1 75 ? 7.832 -24.719 -18.516 1 67.75 75 VAL B N 1
ATOM 1456 C CA . VAL B 1 75 ? 7.906 -24.156 -19.859 1 67.75 75 VAL B CA 1
ATOM 1457 C C . VAL B 1 75 ? 7.898 -22.625 -19.766 1 67.75 75 VAL B C 1
ATOM 1459 O O . VAL B 1 75 ? 7.676 -22.062 -18.703 1 67.75 75 VAL B O 1
ATOM 1462 N N . ALA B 1 76 ? 8.273 -22.062 -20.812 1 63.53 76 ALA B N 1
ATOM 1463 C CA . ALA B 1 76 ? 8.484 -20.609 -20.891 1 63.53 76 ALA B CA 1
ATOM 1464 C C . ALA B 1 76 ? 7.293 -19.844 -20.328 1 63.53 76 ALA B C 1
ATOM 1466 O O . ALA B 1 76 ? 7.465 -18.922 -19.547 1 63.53 76 ALA B O 1
ATOM 1467 N N . GLY B 1 77 ? 6.066 -20.266 -20.578 1 70.06 77 GLY B N 1
ATOM 1468 C CA . GLY B 1 77 ? 4.871 -19.578 -20.094 1 70.06 77 GLY B CA 1
ATOM 1469 C C . GLY B 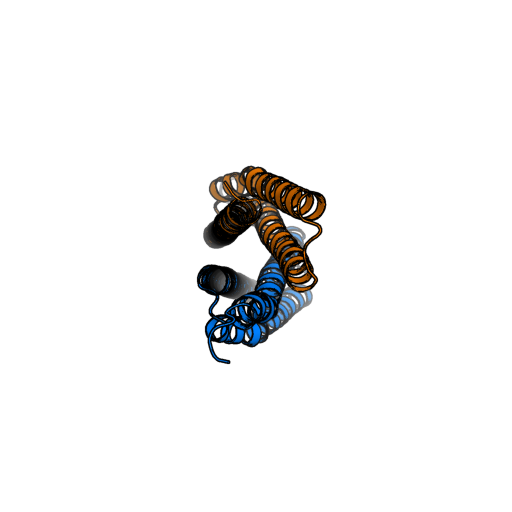1 77 ? 4.691 -19.672 -18.594 1 70.06 77 GLY B C 1
ATOM 1470 O O . GLY B 1 77 ? 4.324 -18.688 -17.953 1 70.06 77 GLY B O 1
ATOM 1471 N N . ASP B 1 78 ? 5.145 -20.812 -18.062 1 73.88 78 ASP B N 1
ATOM 1472 C CA . ASP B 1 78 ? 5.012 -21.016 -16.625 1 73.88 78 ASP B CA 1
ATOM 1473 C C . ASP B 1 78 ? 6.047 -20.203 -15.859 1 73.88 78 ASP B C 1
ATOM 1475 O O . ASP B 1 78 ? 5.754 -19.672 -14.789 1 73.88 78 ASP B O 1
ATOM 1479 N N . LEU B 1 79 ? 7.184 -20.016 -16.516 1 78.56 79 LEU B N 1
ATOM 1480 C CA . LEU B 1 79 ? 8.234 -19.203 -15.906 1 78.56 79 LEU B CA 1
ATOM 1481 C C . LEU B 1 79 ? 7.805 -17.75 -15.812 1 78.56 79 LEU B C 1
ATOM 1483 O O . LEU B 1 79 ? 8.023 -17.094 -14.781 1 78.56 79 LEU B O 1
ATOM 1487 N N . ARG B 1 80 ? 7.23 -17.312 -16.906 1 79.69 80 ARG B N 1
ATOM 1488 C CA . ARG B 1 80 ? 6.758 -15.938 -16.891 1 79.69 80 ARG B CA 1
ATOM 1489 C C . ARG B 1 80 ? 5.684 -15.734 -15.836 1 79.69 80 ARG B C 1
ATOM 1491 O O . ARG B 1 80 ? 5.68 -14.719 -15.141 1 79.69 80 ARG B O 1
ATOM 1498 N N . ARG B 1 81 ? 4.832 -16.641 -15.641 1 81.94 81 ARG B N 1
ATOM 1499 C CA . ARG B 1 81 ? 3.775 -16.562 -14.633 1 81.94 81 ARG B CA 1
ATOM 1500 C C . ARG B 1 81 ? 4.363 -16.531 -13.227 1 81.94 81 ARG B C 1
ATOM 1502 O O . ARG B 1 81 ? 3.914 -15.758 -12.383 1 81.94 81 ARG B O 1
ATOM 1509 N N . ILE B 1 82 ? 5.309 -17.391 -13.055 1 84.44 82 ILE B N 1
ATOM 1510 C CA . ILE B 1 82 ? 5.934 -17.469 -11.742 1 84.44 82 ILE B CA 1
ATOM 1511 C C . ILE B 1 82 ? 6.688 -16.172 -11.453 1 84.44 82 ILE B C 1
ATOM 1513 O O . ILE B 1 82 ? 6.586 -15.609 -10.359 1 84.44 82 ILE B O 1
ATOM 1517 N N . SER B 1 83 ? 7.398 -15.656 -12.445 1 87.12 83 SER B N 1
ATOM 1518 C CA . SER B 1 83 ? 8.148 -14.414 -12.281 1 87.12 83 SER B CA 1
ATOM 1519 C C . SER B 1 83 ? 7.215 -13.234 -12.016 1 87.12 83 SER B C 1
ATOM 1521 O O . SER B 1 83 ? 7.492 -12.398 -11.148 1 87.12 83 SER B O 1
ATOM 1523 N N . THR B 1 84 ? 6.156 -13.164 -12.711 1 87.81 84 THR B N 1
ATOM 1524 C CA . THR B 1 84 ? 5.156 -12.117 -12.523 1 87.81 84 THR B CA 1
ATOM 1525 C C . THR B 1 84 ? 4.531 -12.211 -11.141 1 87.81 84 THR B C 1
ATOM 1527 O O . THR B 1 84 ? 4.324 -11.188 -10.477 1 87.81 84 THR B O 1
ATOM 1530 N N . THR B 1 85 ? 4.277 -13.43 -10.727 1 89.25 85 THR B N 1
ATOM 1531 C CA . THR B 1 85 ? 3.736 -13.648 -9.391 1 89.25 85 THR B CA 1
ATOM 1532 C C . THR B 1 85 ? 4.691 -13.125 -8.328 1 89.25 85 THR B C 1
ATOM 1534 O O . THR B 1 85 ? 4.266 -12.477 -7.367 1 89.25 85 THR B O 1
ATOM 1537 N N . MET B 1 86 ? 5.906 -13.312 -8.523 1 91.38 86 MET B N 1
ATOM 1538 C CA . MET B 1 86 ? 6.918 -12.867 -7.566 1 91.38 86 MET B CA 1
ATOM 1539 C C . MET B 1 86 ? 6.953 -11.344 -7.484 1 91.38 86 MET B C 1
ATOM 1541 O O . MET B 1 86 ? 7.117 -10.781 -6.398 1 91.38 86 MET B O 1
ATOM 1545 N N . LYS B 1 87 ? 6.789 -10.695 -8.617 1 93.5 87 LYS B N 1
ATOM 1546 C CA . LYS B 1 87 ? 6.738 -9.234 -8.625 1 93.5 87 LYS B CA 1
ATOM 1547 C C . LYS B 1 87 ? 5.535 -8.719 -7.832 1 93.5 87 LYS B C 1
ATOM 1549 O O . LYS B 1 87 ? 5.664 -7.793 -7.035 1 93.5 87 LYS B O 1
ATOM 1554 N N . VAL B 1 88 ? 4.441 -9.398 -8.047 1 94.62 88 VAL B N 1
ATOM 1555 C CA . VAL B 1 88 ? 3.219 -9 -7.363 1 94.62 88 VAL B CA 1
ATOM 1556 C C . VAL B 1 88 ? 3.379 -9.219 -5.859 1 94.62 88 VAL B C 1
ATOM 1558 O O . VAL B 1 88 ? 3.002 -8.352 -5.059 1 94.62 88 VAL B O 1
ATOM 1561 N N . VAL B 1 89 ? 3.947 -10.32 -5.527 1 95.75 89 VAL B N 1
ATOM 1562 C CA . VAL B 1 89 ? 4.152 -10.641 -4.117 1 95.75 89 VAL B CA 1
ATOM 1563 C C . VAL B 1 89 ? 5.008 -9.562 -3.457 1 95.75 89 VAL B C 1
ATOM 1565 O O . VAL B 1 89 ? 4.711 -9.125 -2.344 1 95.75 89 VAL B O 1
ATOM 1568 N N . THR B 1 90 ? 5.996 -9.133 -4.09 1 95.88 90 THR B N 1
ATOM 1569 C CA . THR B 1 90 ? 6.875 -8.086 -3.57 1 95.88 90 THR B CA 1
ATOM 1570 C C . THR B 1 90 ? 6.117 -6.777 -3.396 1 95.88 90 THR B C 1
ATOM 1572 O O . THR B 1 90 ? 6.258 -6.102 -2.375 1 95.88 90 THR B O 1
ATOM 1575 N N . ASP B 1 91 ? 5.371 -6.449 -4.383 1 96.69 91 ASP B N 1
ATOM 1576 C CA . ASP B 1 91 ? 4.582 -5.223 -4.301 1 96.69 91 ASP B CA 1
ATOM 1577 C C . ASP B 1 91 ? 3.596 -5.277 -3.141 1 96.69 91 ASP B C 1
ATOM 1579 O O . ASP B 1 91 ? 3.395 -4.281 -2.441 1 96.69 91 ASP B O 1
ATOM 1583 N N . VAL B 1 92 ? 2.988 -6.398 -2.938 1 96.38 92 VAL B N 1
ATOM 1584 C CA . VAL B 1 92 ? 2.023 -6.555 -1.854 1 96.38 92 VAL B CA 1
ATOM 1585 C C . VAL B 1 92 ? 2.729 -6.41 -0.507 1 96.38 92 VAL B C 1
ATOM 1587 O O . VAL B 1 92 ? 2.229 -5.73 0.392 1 96.38 92 VAL B O 1
ATOM 1590 N N . GLU B 1 93 ? 3.82 -7.055 -0.413 1 97 93 GLU B N 1
ATOM 1591 C CA . GLU B 1 93 ? 4.613 -6.922 0.804 1 97 93 GLU B CA 1
ATOM 1592 C C . GLU B 1 93 ? 4.973 -5.465 1.073 1 97 93 GLU B C 1
ATOM 1594 O O . GLU B 1 93 ? 4.887 -4.996 2.211 1 97 93 GLU B O 1
ATOM 1599 N N . ARG B 1 94 ? 5.375 -4.73 0.075 1 96.56 94 ARG B N 1
ATOM 1600 C CA . ARG B 1 94 ? 5.723 -3.316 0.211 1 96.56 94 ARG B CA 1
ATOM 1601 C C . ARG B 1 94 ? 4.516 -2.502 0.671 1 96.56 94 ARG B C 1
ATOM 1603 O O . ARG B 1 94 ? 4.656 -1.576 1.473 1 96.56 94 ARG B O 1
ATOM 1610 N N . ILE B 1 95 ? 3.338 -2.789 0.124 1 96.5 95 ILE B N 1
ATOM 1611 C CA . ILE B 1 95 ? 2.111 -2.141 0.575 1 96.5 95 ILE B CA 1
ATOM 1612 C C . ILE B 1 95 ? 1.929 -2.367 2.074 1 96.5 95 ILE B C 1
ATOM 1614 O O . ILE B 1 95 ? 1.673 -1.422 2.824 1 96.5 95 ILE B O 1
ATOM 1618 N N . GLY B 1 96 ? 2.043 -3.617 2.508 1 95.69 96 GLY B N 1
ATOM 1619 C CA . GLY B 1 96 ? 1.969 -3.928 3.926 1 95.69 96 GLY B CA 1
ATOM 1620 C C . GLY B 1 96 ? 3.008 -3.193 4.754 1 95.69 96 GLY B C 1
ATOM 1621 O O . GLY B 1 96 ? 2.705 -2.695 5.84 1 95.69 96 GLY B O 1
ATOM 1622 N N . ASP B 1 97 ? 4.176 -3.135 4.254 1 95.56 97 ASP B N 1
ATOM 1623 C CA . ASP B 1 97 ? 5.27 -2.461 4.949 1 95.56 97 ASP B CA 1
ATOM 1624 C C . ASP B 1 97 ? 4.969 -0.975 5.133 1 95.56 97 ASP B C 1
ATOM 1626 O O . ASP B 1 97 ? 5.195 -0.418 6.211 1 95.56 97 ASP B O 1
ATOM 1630 N N . HIS B 1 98 ? 4.484 -0.345 4.109 1 95.75 98 HIS B N 1
ATOM 1631 C CA . HIS B 1 98 ? 4.164 1.073 4.223 1 95.75 98 HIS B CA 1
ATOM 1632 C C . HIS B 1 98 ? 2.99 1.297 5.172 1 95.75 98 HIS B C 1
ATOM 1634 O O . HIS B 1 98 ? 2.951 2.299 5.891 1 95.75 98 HIS B O 1
ATOM 1640 N N . ALA B 1 99 ? 2.01 0.436 5.16 1 96.19 99 ALA B N 1
ATOM 1641 C CA . ALA B 1 99 ? 0.92 0.518 6.129 1 96.19 99 ALA B CA 1
ATOM 1642 C C . ALA B 1 99 ? 1.452 0.462 7.559 1 96.19 99 ALA B C 1
ATOM 1644 O O . ALA B 1 99 ? 1.02 1.231 8.422 1 96.19 99 ALA B O 1
ATOM 1645 N N . SER B 1 100 ? 2.369 -0.442 7.797 1 95.44 100 SER B N 1
ATOM 1646 C CA . SER B 1 100 ? 2.998 -0.569 9.109 1 95.44 100 SER B CA 1
ATOM 1647 C C . SER B 1 100 ? 3.785 0.687 9.469 1 95.44 100 SER B C 1
ATOM 1649 O O . SER B 1 100 ? 3.754 1.139 10.609 1 95.44 100 SER B O 1
ATOM 1651 N N . ASP B 1 101 ? 4.492 1.243 8.523 1 94.69 101 ASP B N 1
ATOM 1652 C CA . ASP B 1 101 ? 5.234 2.479 8.75 1 94.69 101 ASP B CA 1
ATOM 1653 C C . ASP B 1 101 ? 4.301 3.607 9.195 1 94.69 101 ASP B C 1
ATOM 1655 O O . ASP B 1 101 ? 4.617 4.352 10.125 1 94.69 101 ASP B O 1
ATOM 1659 N N . ILE B 1 102 ? 3.209 3.73 8.531 1 94.56 102 ILE B N 1
ATOM 1660 C CA . ILE B 1 102 ? 2.225 4.746 8.883 1 94.56 102 ILE B CA 1
ATOM 1661 C C . ILE B 1 102 ? 1.74 4.523 10.312 1 94.56 102 ILE B C 1
ATOM 1663 O O . ILE B 1 102 ? 1.668 5.465 11.109 1 94.56 102 ILE B O 1
ATOM 1667 N N . ALA B 1 103 ? 1.405 3.314 10.602 1 94.38 103 ALA B N 1
ATOM 1668 C CA . ALA B 1 103 ? 0.915 2.975 11.938 1 94.38 103 ALA B CA 1
ATOM 1669 C C . ALA B 1 103 ? 1.93 3.357 13.008 1 94.38 103 ALA B C 1
ATOM 1671 O O . ALA B 1 103 ? 1.557 3.836 14.086 1 94.38 103 ALA B O 1
ATOM 1672 N N . GLU B 1 104 ? 3.168 3.205 12.766 1 93.25 104 GLU B N 1
ATOM 1673 C CA . GLU B 1 104 ? 4.234 3.49 13.719 1 93.25 104 GLU B CA 1
ATOM 1674 C C . GLU B 1 104 ? 4.379 4.992 13.953 1 93.25 104 GLU B C 1
ATOM 1676 O O . GLU B 1 104 ? 4.855 5.418 15.008 1 93.25 104 GLU B O 1
ATOM 1681 N N . ILE B 1 105 ? 4.004 5.73 13 1 90.75 105 ILE B N 1
ATOM 1682 C CA . ILE B 1 105 ? 4.168 7.18 13.062 1 90.75 105 ILE B CA 1
ATOM 1683 C C . ILE B 1 105 ? 3 7.797 13.828 1 90.75 105 ILE B C 1
ATOM 1685 O O . ILE B 1 105 ? 3.143 8.859 14.438 1 90.75 105 ILE B O 1
ATOM 1689 N N . ILE B 1 106 ? 1.824 7.195 13.891 1 88.5 106 ILE B N 1
ATOM 1690 C CA . ILE B 1 106 ? 0.562 7.742 14.375 1 88.5 106 ILE B CA 1
ATOM 1691 C C . ILE B 1 106 ? 0.71 8.172 15.828 1 88.5 106 ILE B C 1
ATOM 1693 O O . ILE B 1 106 ? 0.297 9.273 16.203 1 88.5 106 ILE B O 1
ATOM 1697 N N . PRO B 1 107 ? 1.37 7.418 16.688 1 84.31 107 PRO B N 1
ATOM 1698 C CA . PRO B 1 107 ? 1.521 7.867 18.078 1 84.31 107 PRO B CA 1
ATOM 1699 C C . PRO B 1 107 ? 2.281 9.188 18.188 1 84.31 107 PRO B C 1
ATOM 1701 O O . PRO B 1 107 ? 2.043 9.961 19.109 1 84.31 107 PRO B O 1
ATOM 1704 N N . HIS B 1 108 ? 3.094 9.469 17.25 1 81.25 108 HIS B N 1
ATOM 1705 C CA . HIS B 1 108 ? 3.904 10.68 17.266 1 81.25 108 HIS B CA 1
ATOM 1706 C C . HIS B 1 108 ? 3.111 11.883 16.766 1 81.25 108 HIS B C 1
ATOM 1708 O O . HIS B 1 108 ? 3.508 13.023 16.984 1 81.25 108 HIS B O 1
ATOM 1714 N N . LEU B 1 109 ? 2.107 11.664 16.016 1 74.56 109 LEU B N 1
ATOM 1715 C CA . LEU B 1 109 ? 1.211 12.727 15.578 1 74.56 109 LEU B CA 1
ATOM 1716 C C . LEU B 1 109 ? 0.238 13.109 16.688 1 74.56 109 LEU B C 1
ATOM 1718 O O . LEU B 1 109 ? -0.144 14.281 16.812 1 74.56 109 LEU B O 1
ATOM 1722 N N . VAL B 1 110 ? -0.286 12.195 17.484 1 61.56 110 VAL B N 1
ATOM 1723 C CA . VAL B 1 110 ? -1.281 12.375 18.547 1 61.56 110 VAL B CA 1
ATOM 1724 C C . VAL B 1 110 ? -0.644 13.062 19.75 1 61.56 110 VAL B C 1
ATOM 1726 O O . VAL B 1 110 ? -1.264 13.922 20.375 1 61.56 110 VAL B O 1
ATOM 1729 N N . THR B 1 111 ? 0.506 12.656 20.203 1 55.72 111 THR B N 1
ATOM 1730 C CA . THR B 1 111 ? 1.159 13.25 21.359 1 55.72 111 THR B CA 1
ATOM 1731 C C . THR B 1 111 ? 1.414 14.742 21.141 1 55.72 111 THR B C 1
ATOM 1733 O O . THR B 1 111 ? 1.407 15.531 22.078 1 55.72 111 THR B O 1
ATOM 1736 N N . VAL B 1 112 ? 1.638 15.164 20 1 48.72 112 VAL B N 1
ATOM 1737 C CA . VAL B 1 112 ? 1.843 16.594 19.828 1 48.72 112 VAL B CA 1
ATOM 1738 C C . VAL B 1 112 ? 0.557 17.344 20.172 1 48.72 112 VAL B C 1
ATOM 1740 O O . VAL B 1 112 ? 0.602 18.469 20.688 1 48.72 112 VAL B O 1
ATOM 1743 N N . ARG B 1 113 ? -0.652 16.812 19.906 1 48.03 113 ARG B N 1
ATOM 1744 C CA . ARG B 1 113 ? -1.871 17.516 20.312 1 48.03 113 ARG B CA 1
ATOM 1745 C C . ARG B 1 113 ? -1.968 17.641 21.828 1 48.03 113 ARG B C 1
ATOM 1747 O O . ARG B 1 113 ? -2.43 18.656 22.344 1 48.03 113 ARG B O 1
ATOM 1754 N N . LYS B 1 114 ? -1.643 16.625 22.672 1 44.75 114 LYS B N 1
ATOM 1755 C CA . LYS B 1 114 ? -1.883 16.703 24.109 1 44.75 114 LYS B CA 1
ATOM 1756 C C . LYS B 1 114 ? -0.975 17.75 24.75 1 44.75 114 LYS B C 1
ATOM 1758 O O . LYS B 1 114 ? -1.319 18.328 25.797 1 44.75 114 LYS B O 1
ATOM 1763 N N . GLU B 1 115 ? 0.145 17.938 24.438 1 41.38 115 GLU B N 1
ATOM 1764 C CA . GLU B 1 115 ? 0.917 18.875 25.25 1 41.38 115 GLU B CA 1
ATOM 1765 C C . GLU B 1 115 ? 0.438 20.297 25.047 1 41.38 115 GLU B C 1
ATOM 1767 O O . GLU B 1 115 ? 0.755 21.188 25.844 1 41.38 115 GLU B O 1
ATOM 1772 N N . GLY B 1 116 ? -0.063 20.641 23.938 1 38.75 116 GLY B N 1
ATOM 1773 C CA . GLY B 1 116 ? -0.45 22.031 23.875 1 38.75 116 GLY B CA 1
ATOM 1774 C C . GLY B 1 116 ? -1.708 22.344 24.672 1 38.75 116 GLY B C 1
ATOM 1775 O O . GLY B 1 116 ? -2.256 23.438 24.578 1 38.75 116 GLY B O 1
ATOM 1776 N N . ASP B 1 117 ? -2.568 21.391 25.109 1 39.09 117 ASP B N 1
ATOM 1777 C CA . ASP B 1 117 ? -3.613 21.844 26.031 1 39.09 117 ASP B CA 1
ATOM 1778 C C . ASP B 1 117 ? -3.014 22.406 27.312 1 39.09 117 ASP B C 1
ATOM 1780 O O . ASP B 1 117 ? -2.332 21.688 28.047 1 39.09 117 ASP B O 1
ATOM 1784 N N . PRO B 1 118 ? -2.568 23.641 27.359 1 38.56 118 PRO B N 1
ATOM 1785 C CA . PRO B 1 118 ? -2.252 24.281 28.641 1 38.56 118 PRO B CA 1
ATOM 1786 C C . PRO B 1 118 ? -3.328 24.047 29.688 1 38.56 118 PRO B C 1
ATOM 1788 O O . PRO B 1 118 ? -3.764 24.984 30.359 1 38.56 118 PRO B O 1
ATOM 1791 N N . ALA B 1 119 ? -4.148 23.078 29.781 1 36.62 119 ALA B N 1
ATOM 1792 C CA . ALA B 1 119 ? -5.086 23.188 30.906 1 36.62 119 ALA B CA 1
ATOM 1793 C C . ALA B 1 119 ? -4.352 23.469 32.219 1 36.62 119 ALA B C 1
ATOM 1795 O O . ALA B 1 119 ? -4.691 24.406 32.938 1 36.62 119 ALA B O 1
ATOM 1796 N N . VAL B 1 120 ? -4.043 22.406 33.094 1 34.06 120 VAL B N 1
ATOM 1797 C CA . VAL B 1 120 ? -4.293 22.328 34.531 1 34.06 120 VAL B CA 1
ATOM 1798 C C . VAL B 1 120 ? -3.104 22.906 35.312 1 34.06 120 VAL B C 1
ATOM 1800 O O . VAL B 1 120 ? -3.09 22.906 36.531 1 34.06 120 VAL B O 1
ATOM 1803 N N . SER B 1 121 ? -2.059 23.766 34.875 1 26.59 121 SER B N 1
ATOM 1804 C CA . SER B 1 121 ? -1.7 24.422 36.156 1 26.59 121 SER B CA 1
ATOM 1805 C C . SER B 1 121 ? -2.656 25.562 36.469 1 26.59 121 SER B C 1
ATOM 1807 O O . SER B 1 121 ? -3.197 26.188 35.562 1 26.59 121 SER B O 1
#

Sequence (242 aa):
MSNRTQYENDLAALKTALTEMGQSAADAVEAAMEALCTADAEAAAAVAQGDGRINNMERDIEHRCMTLLLRQQPVAGDLRRISTTMKVVTDVERIGDHASDIAEIIPHLVTVRKEGDPAVSMSNRTQ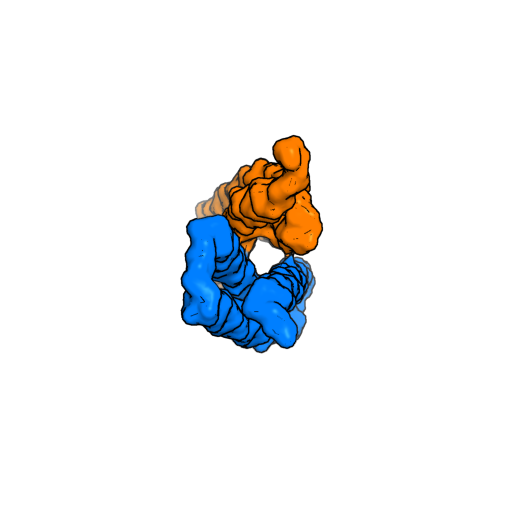YENDLAALKTALTEMGQSAADAVEAAMEALCTADAEAAAAVAQGDGRINNMERDIEHRCMTLLLRQQPVAGDLRRISTTMKVVTDVERIGDHASDIAEIIPHLVTVRKEGDPAVS

InterPro domains:
  IPR026022 PhoU domain [PF01895] (18-106)
  IPR028366 PhoU [PTHR42930] (4-108)
  IPR038078 PhoU-like domain superfamily [G3DSA:1.20.58.220] (3-119)

pLDDT: mean 83.12, std 16.25, range [26.59, 97.06]

Solvent-accessible surface area (backbone atoms only — not comparable to full-atom values): 12354 Å² total; per-residue (Å²): 126,55,74,64,55,51,48,53,51,51,51,51,51,48,51,52,51,51,45,52,44,36,51,51,25,34,48,37,32,43,48,20,42,49,17,55,69,64,58,33,47,66,57,9,49,55,40,38,66,50,42,58,56,48,54,50,46,43,52,52,50,53,49,52,50,52,50,51,51,70,72,39,81,53,52,72,68,52,46,52,44,50,53,52,47,52,52,41,45,50,34,42,43,49,33,28,50,32,21,23,52,44,15,65,46,40,50,65,57,45,56,56,59,60,68,67,58,72,65,86,119,126,56,74,64,54,52,47,52,50,51,50,51,51,50,52,51,51,51,46,52,43,37,51,50,26,34,49,37,32,44,48,22,41,50,17,55,68,64,60,33,47,68,58,10,48,57,40,39,65,50,44,59,56,46,54,50,47,46,52,50,51,51,50,53,50,52,52,53,49,71,71,61,62,51,53,73,68,51,45,52,44,49,53,50,48,52,52,42,45,51,35,40,43,50,32,28,50,33,23,23,52,42,13,65,46,38,50,64,56,47,55,57,59,60,67,68,60,77,63,87,122

Organism: Faecalibacterium duncaniae (strain DSM 17677 / JCM 31915 / A2-165) (NCBI:txid411483)

=== Feature glossary ===
Feature key, reading from the visual/contextual features back to the raw sequence:

Rendered structure images. Six rendered views show the 3D structure from the faces of a cube — i.e. along ±x, ±y, ±z. Rendering representation is drawn randomly per protein from cartoon (secondary-structure ribbons), sticks (backbone bonds), or molecular surface; coloring is either N→C rainbow (blue at the N-terminus through red at the C-terminus) or one color per chain.

Contact-map, Ramachandran, and PAE plots. The contact map is a binary N×N matrix image: pixel (i, j) is dark where Cα_i and Cα_j are within 8 Å and |i−j|>4. Because the |i−j|>4 filter removes local helical contacts, off-diagonal stripes parallel to the main diagonal indicate parallel β-sheets; stripes perpendicular to it indicate antiparallel β-sheets. The Ramachandran plot scatters every residue's (φ, ψ) pair against the sterically allowed regions. The PAE heatmap renders the predicted-aligned-error matrix.

InterPro / GO / CATH / organism. Database cross-references. InterPro integrates a dozen domain/family signature databases into unified entries with residue-range hits. GO terms attach function/process/location labels with evidence codes. CATH codes position the fold in a four-level structural taxonomy. Organism is the NCBI-taxonomy species name.

Nearest PDB structures. The Foldseek neighbor list gives the closest experimentally determined structures in the PDB, ranked by structural alignment. TM-score near 1 means near-identical fold; near 0.3 means only rough topology match. This is how one finds what a novel AlphaFold prediction most resembles in the solved-structure universe.

Predicted aligned error. PAE(i, j) answers: if I align the predicted and true structures on residue i, how far off (in Å) do I expect residue j to be? A block-diagonal PAE matrix with low values on the blocks and high values off-diagonal is the signature of a multi-domain protein with confidently predicted domains but uncertain inter-domain orientation.

Solvent-accessible surface area. Accessible surface area quantifies burial. A residue with SASA near zero is packed into the hydrophobic core; one with SASA >100 Å² sits on the surface. Computed here via the Shrake–Rupley numerical algorithm with a 1.4 Å probe.

B-factor. B-factor (Debye–Waller factor) reflects atomic displacement in the crystal lattice. It is an experimental observable (units Å²), not a prediction; low values mean the atom is pinned down, high values mean it moves or is heterogeneous across the crystal.

pLDDT. For AlphaFold models, the B-factor field carries pLDDT — the model's own estimate of local accuracy on a 0–100 scale. Regions with pLDDT<50 should be treated as essentially unmodeled; they often correspond to intrinsically disordered segments.

Backbone torsions (φ/ψ). φ (phi) and ψ (psi) are the two rotatable backbone dihedrals per residue: φ is the C(i-1)–N–Cα–C torsion, ψ is the N–Cα–C–N(i+1) torsion, both in degrees on (−180°, 180°]. α-helical residues cluster near (−60°, −45°); β-strand residues near (−120°, +130°). A Ramachandran plot is simply a scatter of (φ, ψ) for every residue.

Radius of gyration, Cα contacts, bounding box. Radius of gyration (Rg) is the root-mean-square distance of Cα atoms from their centroid — a single number for overall size and compactness. A globular domain of N residues has Rg ≈ 2.2·N^0.38 Å; an extended or disordered chain has a much larger Rg. The Cα contact count is the number of residue pairs whose Cα atoms are within 8 Å and are more than four positions apart in sequence — a standard proxy for tertiary packing density. The bounding box is the smallest axis-aligned box enclosing all Cα atoms.

Secondary structure (3-state, P-SEA). Three-state secondary structure (P-SEA) collapses the eight DSSP classes into helix (a), strand (b), and coil (c). P-SEA assigns these from Cα geometry alone — distances and angles — without requiring backbone oxygens, so it works on any Cα trace.

Secondary structure (8-state, DSSP). DSSP 8-state secondary structure assigns each residue one of H (α-helix), G (3₁₀-helix), I (π-helix), E (extended β-strand), B (isolated β-bridge), T (hydrogen-bonded turn), S (bend), or '-' (coil). The assignment is computed from backbone hydrogen-bond geometry via the Kabsch–Sander algorithm.

Foldseek 3Di. A 3Di character summarizes, for each residue, the relative orientation of the Cα frame of its nearest spatial neighbor. Because it encodes fold topology rather than chemistry, 3Di alignments detect remote structural similarity that sequence alignment misses.

mmCIF coordinates. The mmCIF block holds the 3D Cartesian coordinates of each backbone atom (N, Cα, C, O) in ångströms. mmCIF is the PDB's canonical archive format — a tagged-loop text representation of the atomic model.

Sequence. Sequence gives the chain of amino acids in standard one-letter code (A=alanine, C=cysteine, …, Y=tyrosine), read N→C. It is the only feature that is directly encoded by the gene; all structural features are derived from the folded form of this sequence.